Protein AF-A0A497RZS4-F1 (afdb_monomer_lite)

Sequence (248 aa):
MAKVVENKGGGGRKVKKIKKAEESGKERKVESRKVKKDKAKREEGRKERKVEREREESGKERKVESRKVKKDKAKREEGRKERKVEKVEREREEEKEVEKPRDVEKKEKVIEKIKFHAKRILDRKVFSLIYRKKKRKPKFLRQEFGKLKRLKEKWRRPRGIDSKKRVGKRGKGKLPKIGYKKPENLRHLHPSGYRPILIHNVKELENLDPKKEAIVIASAVGRRKRNDIIRIANEKKIAILNPKLSER

Secondary structure (DSSP, 8-state):
----------HHHHHHHHHHHHHHHHHHHHHHHHHHHHHHHHHHHHHHHHHHHHHHHHHHHHHHHHHHHHHHHHHHHHHHHHHHHHHHHHHHHHHHH--S----------PPPP--B----S-HHHHHHHHHHHHHS---PPTTTTT-TTS-S-------TT-HHHHT-TTS-PPP-GGGPPPGGGSS--TTS-EEEEESSSGGGTT--TTTEEEEE-TT--HHHHHHHHHHHHHTTPEES---GGG-

pLDDT: mean 74.57, std 18.46, range [38.72, 96.38]

Structure (mmCIF, N/CA/C/O backbone):
data_AF-A0A497RZS4-F1
#
_entry.id   AF-A0A497RZS4-F1
#
loop_
_atom_site.group_PDB
_atom_site.id
_atom_site.type_symbol
_atom_site.label_atom_id
_atom_site.label_alt_id
_atom_site.label_comp_id
_atom_site.label_asym_id
_atom_site.label_entity_id
_atom_site.label_seq_id
_atom_site.pdbx_PDB_ins_code
_atom_site.Cartn_x
_atom_site.Cartn_y
_atom_site.Cartn_z
_atom_site.occupancy
_atom_site.B_iso_or_equiv
_atom_site.auth_seq_id
_atom_site.auth_comp_id
_atom_site.auth_asym_id
_atom_site.auth_atom_id
_atom_site.pdbx_PDB_model_num
ATOM 1 N N . MET A 1 1 ? -26.830 87.592 -100.305 1.00 41.62 1 MET A N 1
ATOM 2 C CA . MET A 1 1 ? -26.577 89.030 -100.071 1.00 41.62 1 MET A CA 1
ATOM 3 C C . MET A 1 1 ? -27.508 89.516 -98.970 1.00 41.62 1 MET A C 1
ATOM 5 O O . MET A 1 1 ? -28.701 89.520 -99.208 1.00 41.62 1 MET A O 1
ATOM 9 N N . ALA A 1 2 ? -26.982 89.855 -97.791 1.00 39.50 2 ALA A N 1
ATOM 10 C CA . ALA A 1 2 ? -27.482 90.904 -96.889 1.00 39.50 2 ALA A CA 1
ATOM 11 C C . ALA A 1 2 ? -26.614 90.898 -95.619 1.00 39.50 2 ALA A C 1
ATOM 13 O O . ALA A 1 2 ? -26.596 89.934 -94.859 1.00 39.50 2 ALA A O 1
ATOM 14 N N . LYS A 1 3 ? -25.832 91.970 -95.472 1.00 41.78 3 LYS A N 1
ATOM 15 C CA . LYS A 1 3 ? -25.134 92.391 -94.254 1.00 41.78 3 LYS A CA 1
ATOM 16 C C . LYS A 1 3 ? -26.152 92.949 -93.241 1.00 41.78 3 LYS A C 1
ATOM 18 O O . LYS A 1 3 ? -27.328 93.096 -93.552 1.00 41.78 3 LYS A O 1
ATOM 23 N N . VAL A 1 4 ? -25.580 93.445 -92.141 1.00 40.41 4 VAL A N 1
ATOM 24 C CA . VAL A 1 4 ? -26.108 94.440 -91.195 1.00 40.41 4 VAL A CA 1
ATOM 25 C C . VAL A 1 4 ? -27.005 93.774 -90.130 1.00 40.41 4 VAL A C 1
ATOM 27 O O . VAL A 1 4 ? -27.837 92.942 -90.441 1.00 40.41 4 VAL A O 1
ATOM 30 N N . VAL A 1 5 ? -26.868 94.008 -88.826 1.00 42.50 5 VAL A N 1
ATOM 31 C CA . VAL A 1 5 ? -26.497 95.242 -88.133 1.00 42.50 5 VAL A CA 1
ATOM 32 C C . VAL A 1 5 ? -25.935 94.901 -86.747 1.00 42.50 5 VAL A C 1
ATOM 34 O O . VAL A 1 5 ? -26.523 94.117 -86.004 1.00 42.50 5 VAL A O 1
ATOM 37 N N . GLU A 1 6 ? -24.800 95.511 -86.397 1.00 48.56 6 GLU A N 1
ATOM 38 C CA . GLU A 1 6 ? -24.343 95.642 -85.014 1.00 48.56 6 GLU A CA 1
ATOM 39 C C . GLU A 1 6 ? -25.446 96.264 -84.152 1.00 48.56 6 GLU A C 1
ATOM 41 O O . GLU A 1 6 ? -25.950 97.331 -84.489 1.00 48.56 6 GLU A O 1
ATOM 46 N N . ASN A 1 7 ? -25.726 95.708 -82.973 1.00 38.72 7 ASN A N 1
ATOM 47 C CA . ASN A 1 7 ? -26.245 96.548 -81.901 1.00 38.72 7 ASN A CA 1
ATOM 48 C C . ASN A 1 7 ? -25.429 96.361 -80.625 1.00 38.72 7 ASN A C 1
ATOM 50 O O . ASN A 1 7 ? -25.490 95.352 -79.921 1.00 38.72 7 ASN A O 1
ATOM 54 N N . LYS A 1 8 ? -24.605 97.382 -80.391 1.00 50.47 8 LYS A N 1
ATOM 55 C CA . LYS A 1 8 ? -23.867 97.654 -79.168 1.00 50.47 8 LYS A CA 1
ATOM 56 C C . LYS A 1 8 ? -24.848 97.850 -78.014 1.00 50.47 8 LYS A C 1
ATOM 58 O O . LYS A 1 8 ? -25.890 98.474 -78.167 1.00 50.47 8 LYS A O 1
ATOM 63 N N . GLY A 1 9 ? -24.417 97.453 -76.820 1.00 48.34 9 GLY A N 1
ATOM 64 C CA . GLY A 1 9 ? -24.912 98.048 -75.579 1.00 48.34 9 GLY A CA 1
ATOM 65 C C . GLY A 1 9 ? -25.538 97.054 -74.612 1.00 48.34 9 GLY A C 1
ATOM 66 O O . GLY A 1 9 ? -26.692 96.672 -74.737 1.00 48.34 9 GLY A O 1
ATOM 67 N N . GLY A 1 10 ? -24.791 96.700 -73.562 1.00 46.41 10 GLY A N 1
ATOM 68 C CA . GLY A 1 10 ? -25.403 96.071 -72.386 1.00 46.41 10 GLY A CA 1
ATOM 69 C C . GLY A 1 10 ? -24.471 95.321 -71.437 1.00 46.41 10 GLY A C 1
ATOM 70 O O . GLY A 1 10 ? -24.888 94.984 -70.330 1.00 46.41 10 GLY A O 1
ATOM 71 N N . GLY A 1 11 ? -23.214 95.068 -71.815 1.00 47.00 11 GLY A N 1
ATOM 72 C CA . GLY A 1 11 ? -22.312 94.208 -71.031 1.00 47.00 11 GLY A CA 1
ATOM 73 C C . GLY A 1 11 ? -21.784 94.823 -69.727 1.00 47.00 11 GLY A C 1
ATOM 74 O O . GLY A 1 11 ? -21.636 94.126 -68.727 1.00 47.00 11 GLY A O 1
ATOM 75 N N . GLY A 1 12 ? -21.557 96.141 -69.681 1.00 52.97 12 GLY A N 1
ATOM 76 C CA . GLY A 1 12 ? -20.872 96.787 -68.547 1.00 52.97 12 GLY A CA 1
ATOM 77 C C . GLY A 1 12 ? -21.706 96.939 -67.265 1.00 52.97 12 GLY A C 1
ATOM 78 O O . GLY A 1 12 ? -21.163 96.885 -66.160 1.00 52.97 12 GLY A O 1
ATOM 79 N N . ARG A 1 13 ? -23.037 97.089 -67.375 1.00 54.69 13 ARG A N 1
ATOM 80 C CA . ARG A 1 13 ? -23.942 97.219 -66.209 1.00 54.69 13 ARG A CA 1
ATOM 81 C C . ARG A 1 13 ? -24.357 95.865 -65.622 1.00 54.69 13 ARG A C 1
ATOM 83 O O . ARG A 1 13 ? -24.564 95.777 -64.412 1.00 54.69 13 ARG A O 1
ATOM 90 N N . LYS A 1 14 ? -24.426 94.804 -66.439 1.00 55.97 14 LYS A N 1
ATOM 91 C CA . LYS A 1 14 ? -24.749 93.441 -65.978 1.00 55.97 14 LYS A CA 1
ATOM 92 C C . LYS A 1 14 ? -23.610 92.828 -65.155 1.00 55.97 14 LYS A C 1
ATOM 94 O O . LYS A 1 14 ? -23.873 92.299 -64.081 1.00 55.97 14 LYS A O 1
ATOM 99 N N . VAL A 1 15 ? -22.350 93.003 -65.562 1.00 56.53 15 VAL A N 1
ATOM 100 C CA . VAL A 1 15 ? -21.196 92.443 -64.827 1.00 56.53 15 VAL A CA 1
ATOM 101 C C . VAL A 1 15 ? -20.955 93.151 -63.480 1.00 56.53 15 VAL A C 1
ATOM 103 O O . VAL A 1 15 ? -20.642 92.492 -62.490 1.00 56.53 15 VAL A O 1
ATOM 106 N N . LYS A 1 16 ? -21.189 94.472 -63.381 1.00 57.34 16 LYS A N 1
ATOM 107 C CA . LYS A 1 16 ? -21.110 95.207 -62.098 1.00 57.34 16 LYS A CA 1
ATOM 108 C C . LYS A 1 16 ? -22.236 94.850 -61.112 1.00 57.34 16 LYS A C 1
ATOM 110 O O . LYS A 1 16 ? -21.978 94.806 -59.914 1.00 57.34 16 LYS A O 1
ATOM 115 N N . LYS A 1 17 ? -23.461 94.557 -61.576 1.00 59.53 17 LYS A N 1
ATOM 116 C CA . LYS A 1 17 ? -24.564 94.101 -60.698 1.00 59.53 17 LYS A CA 1
ATOM 117 C C . LYS A 1 17 ? -24.332 92.692 -60.140 1.00 59.53 17 LYS A C 1
ATOM 119 O O . LYS A 1 17 ? -24.648 92.457 -58.979 1.00 59.53 17 LYS A O 1
ATOM 124 N N . ILE A 1 18 ? -23.751 91.790 -60.932 1.00 59.66 18 ILE A N 1
ATOM 125 C CA . ILE A 1 18 ? -23.468 90.407 -60.512 1.00 59.66 18 ILE A CA 1
ATOM 126 C C . ILE A 1 18 ? -22.329 90.374 -59.478 1.00 59.66 18 ILE A C 1
ATOM 128 O O . ILE A 1 18 ? -22.501 89.778 -58.419 1.00 59.66 18 ILE A O 1
ATOM 132 N N . LYS A 1 19 ? -21.231 91.117 -59.696 1.00 58.53 19 LYS A N 1
ATOM 133 C CA . LYS A 1 19 ? -20.134 91.224 -58.711 1.00 58.53 19 LYS A CA 1
ATOM 134 C C . LYS A 1 19 ? -20.568 91.869 -57.384 1.00 58.53 19 LYS A C 1
ATOM 136 O O . LYS A 1 19 ? -20.204 91.372 -56.325 1.00 58.53 19 LYS A O 1
ATOM 141 N N . LYS A 1 20 ? -21.422 92.902 -57.422 1.00 59.41 20 LYS A N 1
ATOM 142 C CA . LYS A 1 20 ? -21.970 93.546 -56.209 1.00 59.41 20 LYS A CA 1
ATOM 143 C C . LYS A 1 20 ? -22.935 92.626 -55.437 1.00 59.41 20 LYS A C 1
ATOM 145 O O . LYS A 1 20 ? -22.989 92.677 -54.211 1.00 59.41 20 LYS A O 1
ATOM 150 N N . ALA A 1 21 ? -23.668 91.753 -56.135 1.00 60.34 21 ALA A N 1
ATOM 151 C CA . ALA A 1 21 ? -24.505 90.723 -55.517 1.00 60.34 21 ALA A CA 1
ATOM 152 C C . ALA A 1 21 ? -23.666 89.593 -54.882 1.00 60.34 21 ALA A C 1
ATOM 154 O O . ALA A 1 21 ? -23.977 89.162 -53.773 1.00 60.34 21 ALA A O 1
ATOM 155 N N . GLU A 1 22 ? -22.567 89.167 -55.515 1.00 56.69 22 GLU A N 1
ATOM 156 C CA . GLU A 1 22 ? -21.636 88.173 -54.956 1.00 56.69 22 GLU A CA 1
ATOM 157 C C . GLU A 1 22 ? -20.837 88.689 -53.747 1.00 56.69 22 GLU A C 1
ATOM 159 O O . GLU A 1 22 ? -20.656 87.945 -52.781 1.00 56.69 22 GLU A O 1
ATOM 164 N N . GLU A 1 23 ? -20.400 89.953 -53.751 1.00 59.81 23 GLU A N 1
ATOM 165 C CA . GLU A 1 23 ? -19.757 90.592 -52.589 1.00 59.81 23 GLU A CA 1
ATOM 166 C C . GLU A 1 23 ? -20.735 90.747 -51.419 1.00 59.81 23 GLU A C 1
ATOM 168 O O . GLU A 1 23 ? -20.434 90.291 -50.317 1.00 59.81 23 GLU A O 1
ATOM 173 N N . SER A 1 24 ? -21.959 91.235 -51.666 1.00 57.84 24 SER A N 1
ATOM 174 C CA . SER A 1 24 ? -22.997 91.318 -50.623 1.00 57.84 24 SER A CA 1
ATOM 175 C C . SER A 1 24 ? -23.414 89.940 -50.074 1.00 57.84 24 SER A C 1
ATOM 177 O O . SER A 1 24 ? -23.738 89.795 -48.894 1.00 57.84 24 SER A O 1
ATOM 179 N N . GLY A 1 25 ? -23.363 88.892 -50.907 1.00 56.66 25 GLY A N 1
ATOM 180 C CA . GLY A 1 25 ? -23.593 87.506 -50.501 1.00 56.66 25 GLY A CA 1
ATOM 181 C C . GLY A 1 25 ? -22.458 86.937 -49.645 1.00 56.66 25 GLY A C 1
ATOM 182 O O . GLY A 1 25 ? -22.724 86.197 -48.696 1.00 56.66 25 GLY A O 1
ATOM 183 N N . LYS A 1 26 ? -21.198 87.299 -49.930 1.00 58.19 26 LYS A N 1
ATOM 184 C CA . LYS A 1 26 ? -20.030 86.941 -49.107 1.00 58.19 26 LYS A CA 1
ATOM 185 C C . LYS A 1 26 ? -20.032 87.681 -47.769 1.00 58.19 26 LYS A C 1
ATOM 187 O O . LYS A 1 26 ? -19.825 87.030 -46.747 1.00 58.19 26 LYS A O 1
ATOM 192 N N . GLU A 1 27 ? -20.355 88.971 -47.745 1.00 60.12 27 GLU A N 1
ATOM 193 C CA . GLU A 1 27 ? -20.469 89.767 -46.513 1.00 60.12 27 GLU A CA 1
ATOM 194 C C . GLU A 1 27 ? -21.573 89.234 -45.587 1.00 60.12 27 GLU A C 1
ATOM 196 O O . GLU A 1 27 ? -21.294 88.910 -44.433 1.00 60.12 27 GLU A O 1
ATOM 201 N N . ARG A 1 28 ? -22.781 88.961 -46.106 1.00 57.56 28 ARG A N 1
ATOM 202 C CA . ARG A 1 28 ? -23.873 88.331 -45.328 1.00 57.56 28 ARG A CA 1
ATOM 203 C C . ARG A 1 28 ? -23.501 86.946 -44.779 1.00 57.56 28 ARG A C 1
ATOM 205 O O . ARG A 1 28 ? -23.952 86.542 -43.703 1.00 57.56 28 ARG A O 1
ATOM 212 N N . LYS A 1 29 ? -22.659 86.185 -45.489 1.00 58.53 29 LYS A N 1
ATOM 213 C CA . LYS A 1 29 ? -22.181 84.854 -45.061 1.00 58.53 29 LYS A CA 1
ATOM 214 C C . LYS A 1 29 ? -21.086 84.942 -43.991 1.00 58.53 29 LYS A C 1
ATOM 216 O O . LYS A 1 29 ? -21.009 84.069 -43.128 1.00 58.53 29 LYS A O 1
ATOM 221 N N . VAL A 1 30 ? -20.256 85.985 -44.025 1.00 60.06 30 VAL A N 1
ATOM 222 C CA . VAL A 1 30 ? -19.254 86.286 -42.988 1.00 60.06 30 VAL A CA 1
ATOM 223 C C . VAL A 1 30 ? -19.933 86.822 -41.726 1.00 60.06 30 VAL A C 1
ATOM 225 O O . VAL A 1 30 ? -19.622 86.365 -40.628 1.00 60.06 30 VAL A O 1
ATOM 228 N N . GLU A 1 31 ? -20.926 87.696 -41.871 1.00 62.59 31 GLU A N 1
ATOM 229 C CA . GLU A 1 31 ? -21.682 88.283 -40.762 1.00 62.59 31 GLU A CA 1
ATOM 230 C C . GLU A 1 31 ? -22.557 87.239 -40.046 1.00 62.59 31 GLU A C 1
ATOM 232 O O . GLU A 1 31 ? -22.488 87.097 -38.826 1.00 62.59 31 GLU A O 1
ATOM 237 N N . SER A 1 32 ? -23.264 86.380 -40.789 1.00 56.00 32 SER A N 1
ATOM 238 C CA . SER A 1 32 ? -24.014 85.251 -40.208 1.00 56.00 32 SER A CA 1
ATOM 239 C C . SER A 1 32 ? -23.121 84.203 -39.526 1.00 56.00 32 SER A C 1
ATOM 241 O O . SER A 1 32 ? -23.520 83.612 -38.518 1.00 56.00 32 SER A O 1
ATOM 243 N N . ARG A 1 33 ? -21.892 83.981 -40.019 1.00 58.09 33 ARG A N 1
ATOM 244 C CA . ARG A 1 33 ? -20.883 83.144 -39.342 1.00 58.09 33 ARG A CA 1
ATOM 245 C C . ARG A 1 33 ? -20.359 83.796 -38.063 1.00 58.09 33 ARG A C 1
ATOM 247 O O . ARG A 1 33 ? -20.170 83.084 -37.079 1.00 58.09 33 ARG A O 1
ATOM 254 N N . LYS A 1 34 ? -20.164 85.118 -38.051 1.00 60.28 34 LYS A N 1
ATOM 255 C CA . LYS A 1 34 ? -19.731 85.882 -36.870 1.00 60.28 34 LYS A CA 1
ATOM 256 C C . LYS A 1 34 ? -20.802 85.847 -35.774 1.00 60.28 34 LYS A C 1
ATOM 258 O O . LYS A 1 34 ? -20.510 85.414 -34.666 1.00 60.28 34 LYS A O 1
ATOM 263 N N . VAL A 1 35 ? -22.066 86.093 -36.129 1.00 61.25 35 VAL A N 1
ATOM 264 C CA . VAL A 1 35 ? -23.215 85.989 -35.209 1.00 61.25 35 VAL A CA 1
ATOM 265 C C . VAL A 1 35 ? -23.391 84.565 -34.658 1.00 61.25 35 VAL A C 1
ATOM 267 O O . VAL A 1 35 ? -23.632 84.395 -33.463 1.00 61.25 35 VAL A O 1
ATOM 270 N N . LYS A 1 36 ? -23.219 83.518 -35.482 1.00 57.53 36 LYS A N 1
ATOM 271 C CA . LYS A 1 36 ? -23.248 82.120 -35.003 1.00 57.53 36 LYS A CA 1
ATOM 272 C C . LYS A 1 36 ? -22.084 81.794 -34.060 1.00 57.53 36 LYS A C 1
ATOM 274 O O . LYS A 1 36 ? -22.299 81.101 -33.070 1.00 57.53 36 LYS A O 1
ATOM 279 N N . LYS A 1 37 ? -20.879 82.304 -34.334 1.00 55.88 37 LYS A N 1
ATOM 280 C CA . LYS A 1 37 ? -19.688 82.106 -33.490 1.00 55.88 37 LYS A CA 1
ATOM 281 C C . LYS A 1 37 ? -19.810 82.833 -32.147 1.00 55.88 37 LYS A C 1
ATOM 283 O O . LYS A 1 37 ? -19.458 82.261 -31.120 1.00 55.88 37 LYS A O 1
ATOM 288 N N . ASP A 1 38 ? -20.370 84.040 -32.139 1.00 63.31 38 ASP A N 1
ATOM 289 C CA . ASP A 1 38 ? -20.601 84.813 -30.914 1.00 63.31 38 ASP A CA 1
ATOM 290 C C . ASP A 1 38 ? -21.739 84.219 -30.066 1.00 63.31 38 ASP A C 1
ATOM 292 O O . ASP A 1 38 ? -21.647 84.186 -28.837 1.00 63.31 38 ASP A O 1
ATOM 296 N N . LYS A 1 39 ? -22.781 83.664 -30.705 1.00 60.28 39 LYS A N 1
ATOM 297 C CA . LYS A 1 39 ? -23.843 82.910 -30.018 1.00 60.28 39 LYS A CA 1
ATOM 298 C C . LYS A 1 39 ? -23.315 81.603 -29.409 1.00 60.28 39 LYS A C 1
ATOM 300 O O . LYS A 1 39 ? -23.645 81.312 -28.264 1.00 60.28 39 LYS A O 1
ATOM 305 N N . ALA A 1 40 ? -22.445 80.882 -30.121 1.00 63.88 40 ALA A N 1
ATOM 306 C CA . ALA A 1 40 ? -21.780 79.680 -29.612 1.00 63.88 40 ALA A CA 1
ATOM 307 C C . ALA A 1 40 ? -20.845 79.987 -28.427 1.00 63.88 40 ALA A C 1
ATOM 309 O O . ALA A 1 40 ? -20.949 79.335 -27.394 1.00 63.88 40 ALA A O 1
ATOM 310 N N . LYS A 1 41 ? -20.023 81.046 -28.511 1.00 57.22 41 LYS A N 1
ATOM 311 C CA . LYS A 1 41 ? -19.177 81.501 -27.389 1.00 57.22 41 LYS A CA 1
ATOM 312 C C . LYS A 1 41 ? -19.989 81.935 -26.167 1.00 57.22 41 LYS A C 1
ATOM 314 O O . LYS A 1 41 ? -19.590 81.671 -25.036 1.00 57.22 41 LYS A O 1
ATOM 319 N N . ARG A 1 42 ? -21.134 82.602 -26.370 1.00 57.34 42 ARG A N 1
ATOM 320 C CA . ARG A 1 42 ? -22.050 82.959 -25.272 1.00 57.34 42 ARG A CA 1
ATOM 321 C C . ARG A 1 42 ? -22.686 81.728 -24.632 1.00 57.34 42 ARG A C 1
ATOM 323 O O . ARG A 1 42 ? -22.846 81.721 -23.416 1.00 57.34 42 ARG A O 1
ATOM 330 N N . GLU A 1 43 ? -23.039 80.704 -25.408 1.00 60.66 43 GLU A N 1
ATOM 331 C CA . GLU A 1 43 ? -23.548 79.434 -24.874 1.00 60.66 43 GLU A CA 1
ATOM 332 C C . GLU A 1 43 ? -22.475 78.626 -24.138 1.00 60.66 43 GLU A C 1
ATOM 334 O O . GLU A 1 43 ? -22.772 78.096 -23.068 1.00 60.66 43 GLU A O 1
ATOM 339 N N . GLU A 1 44 ? -21.241 78.571 -24.645 1.00 56.91 44 GLU A N 1
ATOM 340 C CA . GLU A 1 44 ? -20.102 77.958 -23.946 1.00 56.91 44 GLU A CA 1
ATOM 341 C C . GLU A 1 44 ? -19.821 78.668 -22.622 1.00 56.91 44 GLU A C 1
ATOM 343 O O . GLU A 1 44 ? -19.838 78.018 -21.582 1.00 56.91 44 GLU A O 1
ATOM 348 N N . GLY A 1 45 ? -19.727 80.002 -22.612 1.00 61.31 45 GLY A N 1
ATOM 349 C CA . GLY A 1 45 ? -19.534 80.760 -21.372 1.00 61.31 45 GLY A CA 1
ATOM 350 C C . GLY A 1 45 ? -20.692 80.607 -20.372 1.00 61.31 45 GLY A C 1
ATOM 351 O O . GLY A 1 45 ? -20.483 80.646 -19.159 1.00 61.31 45 GLY A O 1
ATOM 352 N N . ARG A 1 46 ? -21.929 80.387 -20.847 1.00 57.94 46 ARG A N 1
ATOM 353 C CA . ARG A 1 46 ? -23.083 80.085 -19.977 1.00 57.94 46 ARG A CA 1
ATOM 354 C C . ARG A 1 46 ? -23.008 78.672 -19.398 1.00 57.94 46 ARG A C 1
ATOM 356 O O . ARG A 1 46 ? -23.375 78.487 -18.240 1.00 57.94 46 ARG A O 1
ATOM 363 N N . LYS A 1 47 ? -22.543 77.694 -20.182 1.00 56.50 47 LYS A N 1
ATOM 364 C CA . LYS A 1 47 ? -22.317 76.311 -19.735 1.00 56.50 47 LYS A CA 1
ATOM 365 C C . LYS A 1 47 ? -21.163 76.237 -18.739 1.00 56.50 47 LYS A C 1
ATOM 367 O O . LYS A 1 47 ? -21.331 75.620 -17.697 1.00 56.50 47 LYS A O 1
ATOM 372 N N . GLU A 1 48 ? -20.056 76.927 -18.995 1.00 59.75 48 GLU A N 1
ATOM 373 C CA . GLU A 1 48 ? -18.907 76.996 -18.086 1.00 59.75 48 GLU A CA 1
ATOM 374 C C . GLU A 1 48 ? -19.291 77.609 -16.737 1.00 59.75 48 GLU A C 1
ATOM 376 O O . GLU A 1 48 ? -19.061 76.985 -15.707 1.00 59.75 48 GLU A O 1
ATOM 381 N N . ARG A 1 49 ? -19.999 78.749 -16.726 1.00 60.69 49 ARG A N 1
ATOM 382 C CA . ARG A 1 49 ? -20.495 79.360 -15.477 1.00 60.69 49 ARG A CA 1
ATOM 383 C C . ARG A 1 49 ? -21.498 78.482 -14.729 1.00 60.69 49 ARG A C 1
ATOM 385 O O . ARG A 1 49 ? -21.570 78.547 -13.505 1.00 60.69 49 ARG A O 1
ATOM 392 N N . LYS A 1 50 ? -22.296 77.681 -15.445 1.00 59.84 50 LYS A N 1
ATOM 393 C CA . LYS A 1 50 ? -23.225 76.725 -14.828 1.00 59.84 50 LYS A CA 1
ATOM 394 C C . LYS A 1 50 ? -22.464 75.565 -14.180 1.00 59.84 50 LYS A C 1
ATOM 396 O O . LYS A 1 50 ? -22.737 75.249 -13.032 1.00 59.84 50 LYS A O 1
ATOM 401 N N . VAL A 1 51 ? -21.461 75.017 -14.867 1.00 59.56 51 VAL A N 1
ATOM 402 C CA . VAL A 1 51 ? -20.573 73.971 -14.332 1.00 59.56 51 VAL A CA 1
ATOM 403 C C . VAL A 1 51 ? -19.757 74.488 -13.146 1.00 59.56 51 VAL A C 1
ATOM 405 O O . VAL A 1 51 ? -19.536 73.756 -12.188 1.00 59.56 51 VAL A O 1
ATOM 408 N N . GLU A 1 52 ? -19.320 75.746 -13.175 1.00 60.47 52 GLU A N 1
ATOM 409 C CA . GLU A 1 52 ? -18.580 76.368 -12.076 1.00 60.47 52 GLU A CA 1
ATOM 410 C C . GLU A 1 52 ? -19.472 76.590 -10.846 1.00 60.47 52 GLU A C 1
ATOM 412 O O . GLU A 1 52 ? -19.084 76.207 -9.745 1.00 60.47 52 GLU A O 1
ATOM 417 N N . ARG A 1 53 ? -20.715 77.063 -11.031 1.00 59.31 53 ARG A N 1
ATOM 418 C CA . ARG A 1 53 ? -21.717 77.135 -9.949 1.00 59.31 53 ARG A CA 1
ATOM 419 C C . ARG A 1 53 ? -22.069 75.761 -9.376 1.00 59.31 53 ARG A C 1
ATOM 421 O O . ARG A 1 53 ? -22.077 75.610 -8.162 1.00 59.31 53 ARG A O 1
ATOM 428 N N . GLU A 1 54 ? -22.276 74.751 -10.220 1.00 63.00 54 GLU A N 1
ATOM 429 C CA . GLU A 1 54 ? -22.529 73.367 -9.783 1.00 63.00 54 GLU A CA 1
ATOM 430 C C . GLU A 1 54 ? -21.311 72.771 -9.040 1.00 63.00 54 GLU A C 1
ATOM 432 O O . GLU A 1 54 ? -21.458 72.016 -8.074 1.00 63.00 54 GLU A O 1
ATOM 437 N N . ARG A 1 55 ? -20.080 73.137 -9.428 1.00 56.09 55 ARG A N 1
ATOM 438 C CA . ARG A 1 55 ? -18.842 72.764 -8.714 1.00 56.09 55 ARG A CA 1
ATOM 439 C C . ARG A 1 55 ? -18.704 73.474 -7.367 1.00 56.09 55 ARG A C 1
ATOM 441 O O . ARG A 1 55 ? -18.248 72.851 -6.410 1.00 56.09 55 ARG A O 1
ATOM 448 N N . GLU A 1 56 ? -19.095 74.740 -7.265 1.00 61.31 56 GLU A N 1
ATOM 449 C CA . GLU A 1 56 ? -19.100 75.475 -5.996 1.00 61.31 56 GLU A CA 1
ATOM 450 C C . GLU A 1 56 ? -20.193 74.984 -5.039 1.00 61.31 56 GLU A C 1
ATOM 452 O O . GLU A 1 56 ? -19.930 74.830 -3.844 1.00 61.31 56 GLU A O 1
ATOM 457 N N . GLU A 1 57 ? -21.395 74.696 -5.544 1.00 64.69 57 GLU A N 1
ATOM 458 C CA . GLU A 1 57 ? -22.501 74.124 -4.766 1.00 64.69 57 GLU A CA 1
ATOM 459 C C . GLU A 1 57 ? -22.153 72.715 -4.276 1.00 64.69 57 GLU A C 1
ATOM 461 O O . GLU A 1 57 ? -22.172 72.475 -3.068 1.00 64.69 57 GLU A O 1
ATOM 466 N N . SER A 1 58 ? -21.675 71.830 -5.158 1.00 51.88 58 SER A N 1
ATOM 467 C CA . SER A 1 58 ? -21.187 70.503 -4.749 1.00 51.88 58 SER A CA 1
ATOM 468 C C . SER A 1 58 ? -19.956 70.576 -3.838 1.00 51.88 58 SER A C 1
ATOM 470 O O . SER A 1 58 ? -19.774 69.734 -2.960 1.00 51.88 58 SER A O 1
ATOM 472 N N . GLY A 1 59 ? -19.109 71.597 -3.986 1.00 62.47 59 GLY A N 1
ATOM 473 C CA . GLY A 1 59 ? -17.989 71.872 -3.089 1.00 62.47 59 GLY A CA 1
ATOM 474 C C . GLY A 1 59 ? -18.445 72.261 -1.681 1.00 62.47 59 GLY A C 1
ATOM 475 O O . GLY A 1 59 ? -17.875 71.781 -0.696 1.00 62.47 59 GLY A O 1
ATOM 476 N N . LYS A 1 60 ? -19.494 73.086 -1.567 1.00 57.41 60 LYS A N 1
ATOM 477 C CA . LYS A 1 60 ? -20.125 73.457 -0.290 1.00 57.41 60 LYS A CA 1
ATOM 478 C C . LYS A 1 60 ? -20.843 72.266 0.341 1.00 57.41 60 LYS A C 1
ATOM 480 O O . LYS A 1 60 ? -20.615 72.007 1.522 1.00 57.41 60 LYS A O 1
ATOM 485 N N . GLU A 1 61 ? -21.603 71.495 -0.434 1.00 58.59 61 GLU A N 1
ATOM 486 C CA . GLU A 1 61 ? -22.253 70.260 0.025 1.00 58.59 61 GLU A CA 1
ATOM 487 C C . GLU A 1 61 ? -21.229 69.242 0.532 1.00 58.59 61 GLU A C 1
ATOM 489 O O . GLU A 1 61 ? -21.344 68.785 1.666 1.00 58.59 61 GLU A O 1
ATOM 494 N N . ARG A 1 62 ? -20.139 68.993 -0.206 1.00 56.38 62 ARG A N 1
ATOM 495 C CA . ARG A 1 62 ? -19.030 68.125 0.239 1.00 56.38 62 ARG A CA 1
ATOM 496 C C . ARG A 1 62 ? -18.351 68.637 1.511 1.00 56.38 62 ARG A C 1
ATOM 498 O O . ARG A 1 62 ? -17.882 67.843 2.329 1.00 56.38 62 ARG A O 1
ATOM 505 N N . LYS A 1 63 ? -18.270 69.955 1.723 1.00 58.12 63 LYS A N 1
ATOM 506 C CA . LYS A 1 63 ? -17.702 70.549 2.952 1.00 58.12 63 LYS A CA 1
ATOM 507 C C . LYS A 1 63 ? -18.633 70.375 4.155 1.00 58.12 63 LYS A C 1
ATOM 509 O O . LYS A 1 63 ? -18.160 70.109 5.260 1.00 58.12 63 LYS A O 1
ATOM 514 N N . VAL A 1 64 ? -19.941 70.504 3.947 1.00 62.03 64 VAL A N 1
ATOM 515 C CA . VAL A 1 64 ? -20.966 70.239 4.967 1.00 62.03 64 VAL A CA 1
ATOM 516 C C . VAL A 1 64 ? -21.031 68.744 5.280 1.00 62.03 64 VAL A C 1
ATOM 518 O O . VAL A 1 64 ? -21.005 68.369 6.450 1.00 62.03 64 VAL A O 1
ATOM 521 N N . GLU A 1 65 ? -21.000 67.889 4.263 1.00 58.56 65 GLU A N 1
ATOM 522 C CA . GLU A 1 65 ? -21.008 66.434 4.396 1.00 58.56 65 GLU A CA 1
ATOM 523 C C . GLU A 1 65 ? -19.730 65.928 5.069 1.00 58.56 65 GLU A C 1
ATOM 525 O O . GLU A 1 65 ? -19.805 65.161 6.018 1.00 58.56 65 GLU A O 1
ATOM 530 N N . SER A 1 66 ? -18.551 66.440 4.708 1.00 54.06 66 SER A N 1
ATOM 531 C CA . SER A 1 66 ? -17.296 66.086 5.391 1.00 54.06 66 SER A CA 1
ATOM 532 C C . SER A 1 66 ? -17.233 66.573 6.843 1.00 54.06 66 SER A C 1
ATOM 534 O O . SER A 1 66 ? -16.670 65.877 7.691 1.00 54.06 66 SER A O 1
ATOM 536 N N . ARG A 1 67 ? -17.833 67.726 7.178 1.00 63.34 67 ARG A N 1
ATOM 537 C CA . ARG A 1 67 ? -17.998 68.175 8.574 1.00 63.34 67 ARG A CA 1
ATOM 538 C C . ARG A 1 67 ? -18.986 67.293 9.339 1.00 63.34 67 ARG A C 1
ATOM 540 O O . ARG A 1 67 ? -18.706 66.952 10.486 1.00 63.34 67 ARG A O 1
ATOM 547 N N . LYS A 1 68 ? -20.089 66.882 8.706 1.00 60.38 68 LYS A N 1
ATOM 548 C CA . LYS A 1 68 ? -21.083 65.961 9.274 1.00 60.38 68 LYS A CA 1
ATOM 549 C C . LYS A 1 68 ? -20.473 64.577 9.509 1.00 60.38 68 LYS A C 1
ATOM 551 O O . LYS A 1 68 ? -20.497 64.101 10.632 1.00 60.38 68 LYS A O 1
ATOM 556 N N . VAL A 1 69 ? -19.751 64.032 8.530 1.00 61.53 69 VAL A N 1
ATOM 557 C CA . VAL A 1 69 ? -18.989 62.777 8.634 1.00 61.53 69 VAL A CA 1
ATOM 558 C C . VAL A 1 69 ? -17.898 62.861 9.705 1.00 61.53 69 VAL A C 1
ATOM 560 O O . VAL A 1 69 ? -17.722 61.903 10.449 1.00 61.53 69 VAL A O 1
ATOM 563 N N . LYS A 1 70 ? -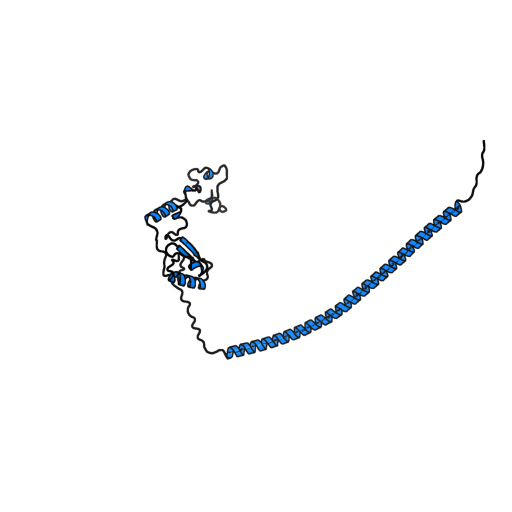17.179 63.985 9.850 1.00 59.44 70 LYS A N 1
ATOM 564 C CA . LYS A 1 70 ? -16.206 64.162 10.947 1.00 59.44 70 LYS A CA 1
ATOM 565 C C . LYS A 1 70 ? -16.880 64.207 12.320 1.00 59.44 70 LYS A C 1
ATOM 567 O O . LYS A 1 70 ? -16.374 63.579 13.245 1.00 59.44 70 LYS A O 1
ATOM 572 N N . LYS A 1 71 ? -18.021 64.892 12.450 1.00 56.84 71 LYS A N 1
ATOM 573 C CA . LYS A 1 71 ? -18.797 64.960 13.699 1.00 56.84 71 LYS A CA 1
ATOM 574 C C . LYS A 1 71 ? -19.427 63.608 14.054 1.00 56.84 71 LYS A C 1
ATOM 576 O O . LYS A 1 71 ? -19.360 63.196 15.205 1.00 56.84 71 LYS A O 1
ATOM 581 N N . ASP A 1 72 ? -19.950 62.886 13.066 1.00 59.88 72 ASP A N 1
ATOM 582 C CA . ASP A 1 72 ? -20.504 61.539 13.223 1.00 59.88 72 ASP A CA 1
ATOM 583 C C . ASP A 1 72 ? -19.408 60.503 13.500 1.00 59.88 72 ASP A C 1
ATOM 585 O O . ASP A 1 72 ? -19.634 59.558 14.250 1.00 59.88 72 ASP A O 1
ATOM 589 N N . LYS A 1 73 ? -18.198 60.686 12.951 1.00 56.03 73 LYS A N 1
ATOM 590 C CA . LYS A 1 73 ? -17.025 59.855 13.254 1.00 56.03 73 LYS A CA 1
ATOM 591 C C . LYS A 1 73 ? -16.501 60.107 14.670 1.00 56.03 73 LYS A C 1
ATOM 593 O O . LYS A 1 73 ? -16.195 59.135 15.346 1.00 56.03 73 LYS A O 1
ATOM 598 N N . ALA A 1 74 ? -16.476 61.359 15.133 1.00 63.62 74 ALA A N 1
ATOM 599 C CA . ALA A 1 74 ? -16.129 61.702 16.515 1.00 63.62 74 ALA A CA 1
ATOM 600 C C . ALA A 1 74 ? -17.167 61.155 17.511 1.00 63.62 74 ALA A C 1
ATOM 602 O O . ALA A 1 74 ? -16.793 60.433 18.428 1.00 63.62 74 ALA A O 1
ATOM 603 N N . LYS A 1 75 ? -18.471 61.351 17.255 1.00 52.28 75 LYS A N 1
ATOM 604 C CA . LYS A 1 75 ? -19.553 60.745 18.058 1.00 52.28 75 LYS A CA 1
ATOM 605 C C . LYS A 1 75 ? -19.539 59.214 18.029 1.00 52.28 75 LYS A C 1
ATOM 607 O O . LYS A 1 75 ? -19.833 58.581 19.036 1.00 52.28 75 LYS A O 1
ATOM 612 N N . ARG A 1 76 ? -19.197 58.592 16.892 1.00 53.75 76 ARG A N 1
ATOM 613 C CA . ARG A 1 76 ? -19.002 57.134 16.803 1.00 53.75 76 ARG A CA 1
ATOM 614 C C . ARG A 1 76 ? -17.751 56.670 17.537 1.00 53.75 76 ARG A C 1
ATOM 616 O O . ARG A 1 76 ? -17.766 55.551 18.028 1.00 53.75 76 ARG A O 1
ATOM 623 N N . GLU A 1 77 ? -16.681 57.458 17.595 1.00 56.16 77 GLU A N 1
ATOM 624 C CA . GLU A 1 77 ? -15.477 57.121 18.362 1.00 56.16 77 GLU A CA 1
ATOM 625 C C . GLU A 1 77 ? -15.683 57.291 19.865 1.00 56.16 77 GLU A C 1
ATOM 627 O O . GLU A 1 77 ? -15.260 56.410 20.606 1.00 56.16 77 GLU A O 1
ATOM 632 N N . GLU A 1 78 ? -16.377 58.338 20.310 1.00 55.12 78 GLU A N 1
ATOM 633 C CA . GLU A 1 78 ? -16.795 58.509 21.708 1.00 55.12 78 GLU A CA 1
ATOM 634 C C . GLU A 1 78 ? -17.767 57.404 22.116 1.00 55.12 78 GLU A C 1
ATOM 636 O O . GLU A 1 78 ? -17.452 56.634 23.014 1.00 55.12 78 GLU A O 1
ATOM 641 N N . GLY A 1 79 ? -18.842 57.177 21.353 1.00 55.22 79 GLY A N 1
ATOM 642 C CA . GLY A 1 79 ? -19.778 56.082 21.622 1.00 55.22 79 GLY A CA 1
ATOM 643 C C . GLY A 1 79 ? -19.157 54.683 21.494 1.00 55.22 79 GLY A C 1
ATOM 644 O O . GLY A 1 79 ? -19.624 53.739 22.124 1.00 55.22 79 GLY A O 1
ATOM 645 N N . ARG A 1 80 ? -18.085 54.507 20.706 1.00 53.88 80 ARG A N 1
ATOM 646 C CA . ARG A 1 80 ? -17.316 53.250 20.649 1.00 53.88 80 ARG A CA 1
ATOM 647 C C . ARG A 1 80 ? -16.343 53.129 21.814 1.00 53.88 80 ARG A C 1
ATOM 649 O O . ARG A 1 80 ? -16.080 52.002 22.209 1.00 53.88 80 ARG A O 1
ATOM 656 N N . LYS A 1 81 ? -15.803 54.227 22.347 1.00 51.34 81 LYS A N 1
ATOM 657 C CA . LYS A 1 81 ? -14.997 54.225 23.574 1.00 51.34 81 LYS A CA 1
ATOM 658 C C . LYS A 1 81 ? -15.887 53.948 24.780 1.00 51.34 81 LYS A C 1
ATOM 660 O O . LYS A 1 81 ? -15.587 53.007 25.495 1.00 51.34 81 LYS A O 1
ATOM 665 N N . GLU A 1 82 ? -17.017 54.634 24.916 1.00 54.50 82 GLU A N 1
ATOM 666 C CA . GLU A 1 82 ? -18.011 54.406 25.972 1.00 54.50 82 GLU A CA 1
ATOM 667 C C . GLU A 1 82 ? -18.555 52.978 25.929 1.00 54.50 82 GLU A C 1
ATOM 669 O O . GLU A 1 82 ? -18.428 52.265 26.911 1.00 54.50 82 GLU A O 1
ATOM 674 N N . ARG A 1 83 ? -19.008 52.473 24.770 1.00 52.31 83 ARG A N 1
ATOM 675 C CA . ARG A 1 83 ? -19.442 51.064 24.646 1.00 52.31 83 ARG A CA 1
ATOM 676 C C . ARG A 1 83 ? -18.328 50.053 24.882 1.00 52.31 83 ARG A C 1
ATOM 678 O O . ARG A 1 83 ? -18.618 48.906 25.191 1.00 52.31 83 ARG A O 1
ATOM 685 N N . LYS A 1 84 ? -17.063 50.420 24.659 1.00 54.31 84 LYS A N 1
ATOM 686 C CA . LYS A 1 84 ? -15.922 49.531 24.914 1.00 54.31 84 LYS A CA 1
ATOM 687 C C . LYS A 1 84 ? -15.537 49.555 26.389 1.00 54.31 84 LYS A C 1
ATOM 689 O O . LYS A 1 84 ? -15.146 48.514 26.884 1.00 54.31 84 LYS A O 1
ATOM 694 N N . VAL A 1 85 ? -15.692 50.685 27.078 1.00 57.62 85 VAL A N 1
ATOM 695 C CA . VAL A 1 85 ? -15.547 50.786 28.536 1.00 57.62 85 VAL A CA 1
ATOM 696 C C . VAL A 1 85 ? -16.705 50.063 29.221 1.00 57.62 85 VAL A C 1
ATOM 698 O O . VAL A 1 85 ? -16.445 49.163 29.997 1.00 57.62 85 VAL A O 1
ATOM 701 N N . GLU A 1 86 ? -17.952 50.315 28.823 1.00 53.38 86 GLU A N 1
ATOM 702 C CA . GLU A 1 86 ? -19.148 49.655 29.368 1.00 53.38 86 GLU A CA 1
ATOM 703 C C . GLU A 1 86 ? -19.151 48.141 29.092 1.00 53.38 86 GLU A C 1
ATOM 705 O O . GLU A 1 86 ? -19.556 47.344 29.932 1.00 53.38 86 GLU A O 1
ATOM 710 N N . LYS A 1 87 ? -18.645 47.711 27.926 1.00 56.47 87 LYS A N 1
ATOM 711 C CA . LYS A 1 87 ? -18.445 46.288 27.628 1.00 56.47 87 LYS A CA 1
ATOM 712 C C . LYS A 1 87 ? -17.324 45.675 28.467 1.00 56.47 87 LYS A C 1
ATOM 714 O O . LYS A 1 87 ? -17.486 44.551 28.908 1.00 56.47 87 LYS A O 1
ATOM 719 N N . VAL A 1 88 ? -16.223 46.391 28.700 1.00 58.75 88 VAL A N 1
ATOM 720 C CA . VAL A 1 88 ? -15.129 45.917 29.565 1.00 58.75 88 VAL A CA 1
ATOM 721 C C . VAL A 1 88 ? -15.563 45.889 31.032 1.00 58.75 88 VAL A C 1
ATOM 723 O O . VAL A 1 88 ? -15.170 44.983 31.751 1.00 58.75 88 VAL A O 1
ATOM 726 N N . GLU A 1 89 ? -16.393 46.830 31.478 1.00 56.81 89 GLU A N 1
ATOM 727 C CA . GLU A 1 89 ? -16.958 46.851 32.829 1.00 56.81 89 GLU A CA 1
ATOM 728 C C . GLU A 1 89 ? -17.977 45.725 33.025 1.00 56.81 89 GLU A C 1
ATOM 730 O O . GLU A 1 89 ? -17.850 44.988 33.996 1.00 56.81 89 GLU A O 1
ATOM 735 N N . ARG A 1 90 ? -18.879 45.482 32.060 1.00 49.88 90 ARG A N 1
ATOM 736 C CA . ARG A 1 90 ? -19.781 44.315 32.087 1.00 49.88 90 ARG A CA 1
ATOM 737 C C . ARG A 1 90 ? -19.047 42.983 31.981 1.00 49.88 90 ARG A C 1
ATOM 739 O O . ARG A 1 90 ? -19.406 42.059 32.692 1.00 49.88 90 ARG A O 1
ATOM 746 N N . GLU A 1 91 ? -18.011 42.879 31.147 1.00 53.28 91 GLU A N 1
ATOM 747 C CA . GLU A 1 91 ? -17.173 41.671 31.074 1.00 53.28 91 GLU A CA 1
ATOM 748 C C . GLU A 1 91 ? -16.420 41.448 32.399 1.00 53.28 91 GLU A C 1
ATOM 750 O O . GLU A 1 91 ? -16.289 40.314 32.839 1.00 53.28 91 GLU A O 1
ATOM 755 N N . ARG A 1 92 ? -15.995 42.516 33.088 1.00 47.94 92 ARG A N 1
ATOM 756 C CA . ARG A 1 92 ? -15.306 42.443 34.387 1.00 47.94 92 ARG A CA 1
ATOM 757 C C . ARG A 1 92 ? -16.250 42.155 35.560 1.00 47.94 92 ARG A C 1
ATOM 759 O O . ARG A 1 92 ? -15.809 41.588 36.557 1.00 47.94 92 ARG A O 1
ATOM 766 N N . GLU A 1 93 ? -17.516 42.554 35.468 1.00 50.66 93 GLU A N 1
ATOM 767 C CA . GLU A 1 93 ? -18.568 42.192 36.427 1.00 50.66 93 GLU A CA 1
ATOM 768 C C . GLU A 1 93 ? -19.064 40.755 36.197 1.00 50.66 93 GLU A C 1
ATOM 770 O O . GLU A 1 93 ? -19.145 39.990 37.157 1.00 50.66 93 GLU A O 1
ATOM 775 N N . GLU A 1 94 ? -19.256 40.328 34.941 1.00 48.44 94 GLU A N 1
ATOM 776 C CA . GLU A 1 94 ? -19.556 38.929 34.590 1.00 48.44 94 GLU A CA 1
ATOM 777 C C . GLU A 1 94 ? -18.400 37.979 34.959 1.00 48.44 94 GLU A C 1
ATOM 779 O O . GLU A 1 94 ? -18.644 36.869 35.432 1.00 48.44 94 GLU A O 1
ATOM 784 N N . GLU A 1 95 ? -17.137 38.403 34.818 1.00 50.16 95 GLU A N 1
ATOM 785 C CA . GLU A 1 95 ? -15.977 37.629 35.286 1.00 50.16 95 GLU A CA 1
ATOM 786 C C . GLU A 1 95 ? -15.930 37.509 36.818 1.00 50.16 95 GLU A C 1
ATOM 788 O O . GLU A 1 95 ? -15.504 36.474 37.330 1.00 50.16 95 GLU A O 1
ATOM 793 N N . LYS A 1 96 ? -16.404 38.518 37.564 1.00 45.53 96 LYS A N 1
ATOM 794 C CA . LYS A 1 96 ? -16.441 38.485 39.037 1.00 45.53 96 LYS A CA 1
ATOM 795 C C . LYS A 1 96 ? -17.598 37.658 39.603 1.00 45.53 96 LYS A C 1
ATOM 797 O O . LYS A 1 96 ? -17.438 37.081 40.675 1.00 45.53 96 LYS A O 1
ATOM 802 N N . GLU A 1 97 ? -18.734 37.560 38.911 1.00 46.12 97 GLU A N 1
ATOM 803 C CA . GLU A 1 97 ? -19.876 36.747 39.369 1.00 46.12 97 GLU A CA 1
ATOM 804 C C . GLU A 1 97 ? -19.792 35.259 38.965 1.00 46.12 97 GLU A C 1
ATOM 806 O O . GLU A 1 97 ? -20.519 34.426 39.514 1.00 46.12 97 GLU A O 1
ATOM 811 N N . VAL A 1 98 ? -18.880 34.875 38.059 1.00 48.12 98 VAL A N 1
ATOM 812 C CA . VAL A 1 98 ? -18.742 33.485 37.564 1.00 48.12 98 VAL A CA 1
ATOM 813 C C . VAL A 1 98 ? -17.588 32.701 38.213 1.00 48.12 98 VAL A C 1
ATOM 815 O O . VAL A 1 98 ? -17.377 31.533 37.885 1.00 48.12 98 VAL A O 1
ATOM 818 N N . GLU A 1 99 ? -16.905 33.226 39.230 1.00 49.97 99 GLU A N 1
ATOM 819 C CA . GLU A 1 99 ? -15.991 32.407 40.044 1.00 49.97 99 GLU A CA 1
ATOM 820 C C . GLU A 1 99 ? -16.733 31.621 41.139 1.00 49.97 99 GLU A C 1
ATOM 822 O O . GLU A 1 99 ? -16.520 31.768 42.339 1.00 49.97 99 GLU A O 1
ATOM 827 N N . LYS A 1 100 ? -17.575 30.677 40.707 1.00 44.00 100 LYS A N 1
ATOM 828 C CA . LYS A 1 100 ? -17.641 29.389 41.411 1.00 44.00 100 LYS A CA 1
ATOM 829 C C . LYS A 1 100 ? -16.487 28.547 40.871 1.00 44.00 100 LYS A C 1
ATOM 831 O O . LYS A 1 100 ? -16.447 28.363 39.652 1.00 44.00 100 LYS A O 1
ATOM 836 N N . PRO A 1 101 ? -15.583 28.000 41.706 1.00 45.66 101 PRO A N 1
ATOM 837 C CA . PRO A 1 101 ? -14.525 27.128 41.218 1.00 45.66 101 PRO A CA 1
ATOM 838 C C . PRO A 1 101 ? -15.171 25.874 40.624 1.00 45.66 101 PRO A C 1
ATOM 840 O O . PRO A 1 101 ? -15.576 24.949 41.321 1.00 45.66 101 PRO A O 1
ATOM 843 N N . ARG A 1 102 ? -15.336 25.863 39.301 1.00 44.78 102 ARG A N 1
ATOM 844 C CA . ARG A 1 102 ? -15.497 24.628 38.551 1.00 44.78 102 ARG A CA 1
ATOM 845 C C . ARG A 1 102 ? -14.091 24.189 38.234 1.00 44.78 102 ARG A C 1
ATOM 847 O O . ARG A 1 102 ? -13.521 24.614 37.230 1.00 44.78 102 ARG A O 1
ATOM 854 N N . ASP A 1 103 ? -13.563 23.326 39.087 1.00 45.06 103 ASP A N 1
ATOM 855 C CA . ASP A 1 103 ? -12.556 22.362 38.688 1.00 45.06 103 ASP A CA 1
ATOM 856 C C . ASP A 1 103 ? -13.093 21.630 37.453 1.00 45.06 103 ASP A C 1
ATOM 858 O O . ASP A 1 103 ? -13.775 20.608 37.526 1.00 45.06 103 ASP A O 1
ATOM 862 N N . VAL A 1 104 ? -12.844 22.187 36.266 1.00 49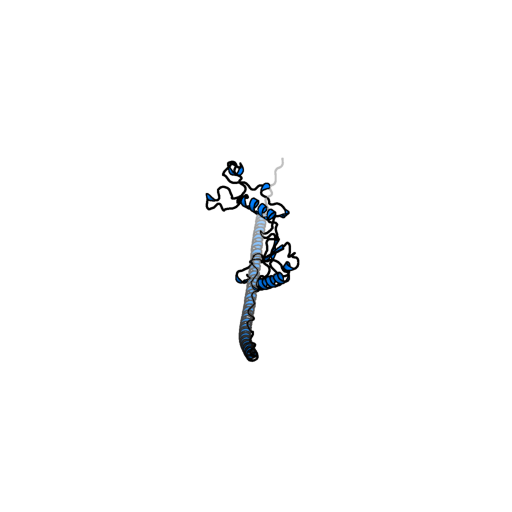.16 104 VAL A N 1
ATOM 863 C CA . VAL A 1 104 ? -12.901 21.417 35.037 1.00 49.16 104 VAL A CA 1
ATOM 864 C C . VAL A 1 104 ? -11.662 20.556 35.125 1.00 49.16 104 VAL A C 1
ATOM 866 O O . VAL A 1 104 ? -10.608 20.911 34.592 1.00 49.16 104 VAL A O 1
ATOM 869 N N . GLU A 1 105 ? -11.787 19.442 35.850 1.00 50.09 105 GLU A N 1
ATOM 870 C CA . GLU A 1 105 ? -10.896 18.306 35.712 1.00 50.09 105 GLU A CA 1
ATOM 871 C C . GLU A 1 105 ? -10.622 18.197 34.218 1.00 50.09 105 GLU A C 1
ATOM 873 O O . GLU A 1 105 ? -11.539 17.980 33.411 1.00 50.09 105 GLU A O 1
ATOM 878 N N . LYS A 1 106 ? -9.376 18.460 33.811 1.00 40.72 106 LYS A N 1
ATOM 879 C CA . LYS A 1 106 ? -8.945 18.165 32.455 1.00 40.72 106 LYS A CA 1
ATOM 880 C C . LYS A 1 106 ? -9.161 16.669 32.336 1.00 40.72 106 LYS A C 1
ATOM 882 O O . LYS A 1 106 ? -8.302 15.909 32.758 1.00 40.72 106 LYS A O 1
ATOM 887 N N . LYS A 1 107 ? -10.320 16.249 31.815 1.00 44.31 107 LYS A N 1
ATOM 888 C CA . LYS A 1 107 ? -10.575 14.859 31.467 1.00 44.31 107 LYS A CA 1
ATOM 889 C C . LYS A 1 107 ? -9.503 14.536 30.456 1.00 44.31 107 LYS A C 1
ATOM 891 O O . LYS A 1 107 ? -9.602 14.930 29.288 1.00 44.31 107 LYS A O 1
ATOM 896 N N . GLU A 1 108 ? -8.426 13.933 30.939 1.00 56.81 108 GLU A N 1
ATOM 897 C CA . GLU A 1 108 ? -7.356 13.435 30.112 1.00 56.81 108 GLU A CA 1
ATOM 898 C C . GLU A 1 108 ? -8.052 12.594 29.058 1.00 56.81 108 GLU A C 1
ATOM 900 O O . GLU A 1 108 ? -8.796 11.661 29.365 1.00 56.81 108 GLU A O 1
ATOM 905 N N . LYS A 1 109 ? -7.959 13.026 27.799 1.00 56.88 109 LYS A N 1
ATOM 906 C CA . LYS A 1 109 ? -8.634 12.326 26.714 1.00 56.88 109 LYS A CA 1
ATOM 907 C C . LYS A 1 109 ? -7.945 10.982 26.599 1.00 56.88 109 LYS A C 1
ATOM 909 O O . LYS A 1 109 ? -6.885 10.898 25.983 1.00 56.88 109 LYS A O 1
ATOM 914 N N . VAL A 1 110 ? -8.545 9.971 27.218 1.00 69.75 110 VAL A N 1
ATOM 915 C CA . VAL A 1 110 ? -8.050 8.602 27.223 1.00 69.75 110 VAL A CA 1
ATOM 916 C C . VAL A 1 110 ? -7.840 8.201 25.768 1.00 69.75 110 VAL A C 1
ATOM 918 O O . VAL A 1 110 ? -8.766 8.210 24.955 1.00 69.75 110 VAL A O 1
ATOM 921 N N . ILE A 1 111 ? -6.583 7.959 25.403 1.00 73.19 111 ILE A N 1
ATOM 922 C CA . ILE A 1 111 ? -6.246 7.478 24.070 1.00 73.19 111 ILE A CA 1
ATOM 923 C C . ILE A 1 111 ? -6.704 6.031 24.021 1.00 73.19 111 ILE A C 1
ATOM 925 O O . ILE A 1 111 ? -6.239 5.189 24.789 1.00 73.19 111 ILE A O 1
ATOM 929 N N . GLU A 1 112 ? -7.643 5.748 23.130 1.00 79.94 112 GLU A N 1
ATOM 930 C CA . GLU A 1 112 ? -8.152 4.399 22.997 1.00 79.94 112 GLU A CA 1
ATOM 931 C C . GLU A 1 112 ? -7.135 3.500 22.308 1.00 79.94 112 GLU A C 1
ATOM 933 O O . GLU A 1 112 ? -6.634 3.801 21.221 1.00 79.94 112 GLU A O 1
ATOM 938 N N . LYS A 1 113 ? -6.843 2.372 22.956 1.00 83.94 113 LYS A N 1
ATOM 939 C CA . LYS A 1 113 ? -5.974 1.338 22.404 1.00 83.94 113 LYS A CA 1
ATOM 940 C C . LYS A 1 113 ? -6.735 0.488 21.396 1.00 83.94 113 LYS A C 1
ATOM 942 O O . LYS A 1 113 ? -7.914 0.166 21.576 1.00 83.94 113 LYS A O 1
ATOM 947 N N . ILE A 1 114 ? -6.045 0.082 20.340 1.00 83.50 114 ILE A N 1
ATOM 948 C CA . ILE A 1 114 ? -6.593 -0.814 19.326 1.00 83.50 114 ILE A CA 1
ATOM 949 C C . ILE A 1 114 ? -6.625 -2.232 19.895 1.00 83.50 114 ILE A C 1
ATOM 951 O O . ILE A 1 114 ? -5.592 -2.824 20.198 1.00 83.50 114 ILE A O 1
ATOM 955 N N . LYS A 1 115 ? -7.825 -2.805 20.018 1.00 76.31 115 LYS A N 1
ATOM 956 C CA . LYS A 1 115 ? -8.005 -4.174 20.526 1.00 76.31 115 LYS A CA 1
ATOM 957 C C . LYS A 1 115 ? -7.889 -5.199 19.397 1.00 76.31 115 LYS A C 1
ATOM 959 O O . LYS A 1 115 ? -7.275 -6.254 19.558 1.00 76.31 115 LYS A O 1
ATOM 964 N N . PHE A 1 116 ? -8.430 -4.876 18.221 1.00 73.19 116 PHE A N 1
ATOM 965 C CA . PHE A 1 116 ? -8.493 -5.793 17.082 1.00 73.19 116 PHE A CA 1
ATOM 966 C C . PHE A 1 116 ? -7.378 -5.536 16.070 1.00 73.19 116 PHE A C 1
ATOM 968 O O . PHE A 1 116 ? -7.437 -4.641 15.227 1.00 73.19 116 PHE A O 1
ATOM 975 N N . HIS A 1 117 ? -6.358 -6.386 16.137 1.00 70.81 117 HIS A N 1
ATOM 976 C CA . HIS A 1 117 ? -5.266 -6.408 15.174 1.00 70.81 117 HIS A CA 1
ATOM 977 C C . HIS A 1 117 ? -5.601 -7.309 13.982 1.00 70.81 117 HIS A C 1
ATOM 979 O O . HIS A 1 117 ? -6.205 -8.373 14.134 1.00 70.81 117 HIS A O 1
ATOM 985 N N . ALA A 1 118 ? -5.164 -6.908 12.787 1.00 70.31 118 ALA A N 1
ATOM 986 C CA . ALA A 1 118 ? -5.373 -7.681 11.568 1.00 70.31 118 ALA A CA 1
ATOM 987 C C . ALA A 1 118 ? -4.624 -9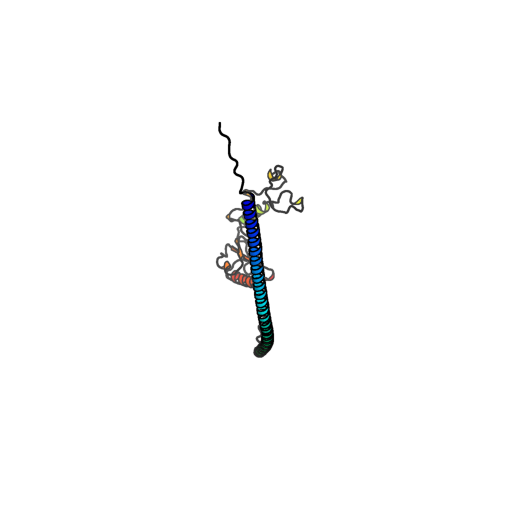.025 11.616 1.00 70.31 118 ALA A C 1
ATOM 989 O O . ALA A 1 118 ? -3.421 -9.092 11.349 1.00 70.31 118 ALA A O 1
ATOM 990 N N . LYS A 1 119 ? -5.349 -10.108 11.911 1.00 70.00 119 LYS A N 1
ATOM 991 C CA . LYS A 1 119 ? -4.832 -11.480 11.824 1.00 70.00 119 LYS A CA 1
ATOM 992 C C . LYS A 1 119 ? -4.790 -11.941 10.369 1.00 70.00 119 LYS A C 1
ATOM 994 O O . LYS A 1 119 ? -5.518 -11.439 9.517 1.00 70.00 119 LYS A O 1
ATOM 999 N N . ARG A 1 120 ? -3.895 -12.879 10.050 1.00 70.38 120 ARG A N 1
ATOM 1000 C CA . ARG A 1 120 ? -3.840 -13.438 8.696 1.00 70.38 120 ARG A CA 1
ATOM 1001 C C . ARG A 1 120 ? -5.000 -14.422 8.513 1.00 70.38 120 ARG A C 1
ATOM 1003 O O . ARG A 1 120 ? -5.004 -15.450 9.174 1.00 70.38 120 ARG A O 1
ATOM 1010 N N . ILE A 1 121 ? -5.937 -14.105 7.619 1.00 74.31 121 ILE A N 1
ATOM 1011 C CA . ILE A 1 121 ? -7.094 -14.963 7.297 1.00 74.31 121 ILE A CA 1
ATOM 1012 C C . ILE A 1 121 ? -6.782 -15.919 6.140 1.00 74.31 121 ILE A C 1
ATOM 1014 O O . ILE A 1 121 ? -7.278 -17.037 6.107 1.00 74.31 121 ILE A O 1
ATOM 1018 N N . LEU A 1 122 ? -5.958 -15.492 5.176 1.00 76.19 122 LEU A N 1
ATOM 1019 C CA . LEU A 1 122 ? -5.701 -16.281 3.967 1.00 76.19 122 LEU A CA 1
ATOM 1020 C C . LEU A 1 122 ? -4.984 -17.601 4.260 1.00 76.19 122 LEU A C 1
ATOM 1022 O O . LEU A 1 122 ? -3.958 -17.616 4.948 1.00 76.19 122 LEU A O 1
ATOM 1026 N N . ASP A 1 123 ? -5.433 -18.656 3.578 1.00 82.50 123 ASP A N 1
ATOM 1027 C CA . ASP A 1 123 ? -4.767 -19.954 3.547 1.00 82.50 123 ASP A CA 1
ATOM 1028 C C . ASP A 1 123 ? -3.282 -19.829 3.210 1.00 82.50 123 ASP A C 1
ATOM 1030 O O . ASP A 1 123 ? -2.859 -19.108 2.293 1.00 82.50 123 ASP A O 1
ATOM 1034 N N . ARG A 1 124 ? -2.465 -20.626 3.903 1.00 84.00 124 ARG A N 1
ATOM 1035 C CA . ARG A 1 124 ? -1.003 -20.626 3.750 1.00 84.00 124 ARG A CA 1
ATOM 1036 C C . ARG A 1 124 ? -0.565 -20.860 2.298 1.00 84.00 124 ARG A C 1
ATOM 1038 O O . ARG A 1 124 ? 0.375 -20.213 1.827 1.00 84.00 124 ARG A O 1
ATOM 1045 N N . LYS A 1 125 ? -1.272 -21.734 1.568 1.00 84.19 125 LYS A N 1
ATOM 1046 C CA . LYS A 1 125 ? -1.026 -22.027 0.143 1.00 84.19 125 LYS A CA 1
ATOM 1047 C C . LYS A 1 125 ? -1.261 -20.793 -0.736 1.00 84.19 125 LYS A C 1
ATOM 1049 O O . LYS A 1 125 ? -0.397 -20.426 -1.536 1.00 84.19 125 LYS A O 1
ATOM 1054 N N . VAL A 1 126 ? -2.387 -20.109 -0.539 1.00 85.00 126 VAL A N 1
ATOM 1055 C CA . VAL A 1 126 ? -2.758 -18.895 -1.282 1.00 85.00 126 VAL A CA 1
ATOM 1056 C C . VAL A 1 126 ? -1.761 -17.769 -1.012 1.00 85.00 126 VAL A C 1
ATOM 1058 O O . VAL A 1 126 ? -1.264 -17.129 -1.944 1.00 85.00 126 VAL A O 1
ATOM 1061 N N . PHE A 1 127 ? -1.393 -17.570 0.255 1.00 83.94 127 PHE A N 1
ATOM 1062 C CA . PHE A 1 127 ? -0.391 -16.582 0.641 1.00 83.94 127 PHE A CA 1
ATOM 1063 C C . PHE A 1 127 ? 0.971 -16.844 -0.027 1.00 83.94 127 PHE A C 1
ATOM 1065 O O . PHE A 1 127 ? 1.570 -15.927 -0.600 1.00 83.94 127 PHE A O 1
ATOM 1072 N N . SER A 1 128 ? 1.435 -18.098 -0.021 1.00 87.06 128 SER A N 1
ATOM 1073 C CA . SER A 1 128 ? 2.686 -18.503 -0.677 1.00 87.06 128 SER A CA 1
ATOM 1074 C C . SER A 1 128 ? 2.669 -18.202 -2.181 1.00 87.06 128 SER A C 1
ATOM 1076 O O . SER A 1 128 ? 3.623 -17.633 -2.721 1.00 87.06 128 SER A O 1
ATOM 1078 N N . LEU A 1 129 ? 1.549 -18.474 -2.861 1.00 87.19 129 LEU A N 1
ATOM 1079 C CA . LEU A 1 129 ? 1.381 -18.168 -4.282 1.00 87.19 129 LEU A CA 1
ATOM 1080 C C . LEU A 1 129 ? 1.475 -16.660 -4.564 1.00 87.19 129 LEU A C 1
ATOM 1082 O O . LEU A 1 129 ? 2.174 -16.247 -5.499 1.00 87.19 129 LEU A O 1
ATOM 1086 N N . ILE A 1 130 ? 0.827 -15.822 -3.745 1.00 86.62 130 ILE A N 1
ATOM 1087 C CA . ILE A 1 130 ? 0.912 -14.356 -3.856 1.00 86.62 130 ILE A CA 1
ATOM 1088 C C . ILE A 1 130 ? 2.354 -13.893 -3.657 1.00 86.62 130 ILE A C 1
ATOM 1090 O O . ILE A 1 130 ? 2.856 -13.084 -4.446 1.00 86.62 130 ILE A O 1
ATOM 1094 N N . TYR A 1 131 ? 3.019 -14.399 -2.619 1.00 88.25 131 TYR A N 1
ATOM 1095 C CA . TYR A 1 131 ? 4.392 -14.040 -2.295 1.00 88.25 131 TYR A CA 1
ATOM 1096 C C . TYR A 1 131 ? 5.349 -14.427 -3.430 1.00 88.25 131 TYR A C 1
ATOM 1098 O O . TYR A 1 131 ? 6.104 -13.580 -3.915 1.00 88.25 131 TYR A O 1
ATOM 1106 N N . ARG A 1 132 ? 5.244 -15.656 -3.954 1.00 90.06 132 ARG A N 1
ATOM 1107 C CA . ARG A 1 132 ? 6.039 -16.140 -5.093 1.00 90.06 132 ARG A CA 1
ATOM 1108 C C . ARG A 1 132 ? 5.812 -15.288 -6.341 1.00 90.06 132 ARG A C 1
ATOM 1110 O O . ARG A 1 132 ? 6.781 -14.876 -6.981 1.00 90.06 132 ARG A O 1
ATOM 1117 N N . LYS A 1 133 ? 4.556 -14.961 -6.679 1.00 89.50 133 LYS A N 1
ATOM 1118 C CA . LYS A 1 133 ? 4.251 -14.064 -7.810 1.00 89.50 133 LYS A CA 1
ATOM 1119 C C . LYS A 1 133 ? 4.807 -12.653 -7.592 1.00 89.50 133 LYS A C 1
ATOM 1121 O O . LYS A 1 133 ? 5.362 -12.084 -8.529 1.00 89.50 133 LYS A O 1
ATOM 1126 N N . LYS A 1 134 ? 4.710 -12.095 -6.377 1.00 89.50 134 LYS A N 1
ATOM 1127 C CA . LYS A 1 134 ? 5.272 -10.775 -6.034 1.00 89.50 134 LYS A CA 1
ATOM 1128 C C . LYS A 1 134 ? 6.797 -10.771 -6.165 1.00 89.50 134 LYS A C 1
ATOM 1130 O O . LYS A 1 134 ? 7.323 -9.861 -6.793 1.00 89.50 134 LYS A O 1
ATOM 1135 N N . LYS A 1 135 ? 7.484 -11.799 -5.656 1.00 91.38 135 LYS A N 1
ATOM 1136 C CA . LYS A 1 135 ? 8.949 -11.941 -5.729 1.00 91.38 135 LYS A CA 1
ATOM 1137 C C . LYS A 1 135 ? 9.451 -12.052 -7.173 1.00 91.38 135 LYS A C 1
ATOM 1139 O O . LYS A 1 135 ? 10.473 -11.474 -7.517 1.00 91.38 135 LYS A O 1
ATOM 1144 N N . ARG A 1 136 ? 8.712 -12.752 -8.042 1.00 91.12 136 ARG A N 1
ATOM 1145 C CA . ARG A 1 136 ? 9.047 -12.884 -9.475 1.00 91.12 136 ARG A CA 1
ATOM 1146 C C . ARG A 1 136 ? 8.705 -11.640 -10.304 1.00 91.12 136 ARG A C 1
ATOM 1148 O O . ARG A 1 136 ? 9.181 -11.525 -11.437 1.00 91.12 136 ARG A O 1
ATOM 1155 N N . LYS A 1 137 ? 7.863 -10.733 -9.791 1.00 92.56 137 LYS A N 1
ATOM 1156 C CA . LYS A 1 137 ? 7.447 -9.521 -10.504 1.00 92.56 137 LYS A CA 1
ATOM 1157 C C . LYS A 1 137 ? 8.601 -8.506 -10.497 1.00 92.56 137 LYS A C 1
ATOM 1159 O O . LYS A 1 137 ? 9.035 -8.089 -9.427 1.00 92.56 137 LYS A O 1
ATOM 1164 N N . PRO A 1 138 ? 9.097 -8.077 -11.667 1.00 93.38 138 PRO A N 1
ATOM 1165 C CA . PRO A 1 138 ? 10.137 -7.057 -11.736 1.00 93.38 138 PRO A CA 1
ATOM 1166 C C . PRO A 1 138 ? 9.573 -5.681 -11.338 1.00 93.38 138 PRO A C 1
ATOM 1168 O O . PRO A 1 138 ? 8.374 -5.435 -11.456 1.00 93.38 138 PRO A O 1
ATOM 1171 N N . LYS A 1 139 ? 10.445 -4.750 -10.930 1.00 92.50 139 LYS A N 1
ATOM 1172 C CA . LYS A 1 139 ? 10.064 -3.380 -10.521 1.00 92.50 139 LYS A CA 1
ATOM 1173 C C . LYS A 1 139 ? 9.503 -2.505 -11.660 1.00 92.50 139 LYS A C 1
ATOM 1175 O O . LYS A 1 139 ? 8.970 -1.438 -11.396 1.00 92.50 139 LYS A O 1
ATOM 1180 N N . PHE A 1 140 ? 9.614 -2.950 -12.917 1.00 94.94 140 PHE A N 1
ATOM 1181 C CA . PHE A 1 140 ? 9.162 -2.229 -14.119 1.00 94.94 140 PHE A CA 1
ATOM 1182 C C . PHE A 1 140 ? 9.660 -0.780 -14.205 1.00 94.94 140 PHE A C 1
ATOM 1184 O O . PHE A 1 140 ? 8.894 0.170 -14.324 1.00 94.94 140 PHE A O 1
ATOM 1191 N N . LEU A 1 141 ? 10.976 -0.610 -14.194 1.00 94.19 141 LEU A N 1
ATOM 1192 C CA . LEU A 1 141 ? 11.602 0.707 -14.275 1.00 94.19 141 LEU A CA 1
ATOM 1193 C C . LEU A 1 141 ? 11.669 1.196 -15.733 1.00 94.19 141 LEU A C 1
ATOM 1195 O O . LEU A 1 141 ? 11.690 0.386 -16.668 1.00 94.19 141 LEU A O 1
ATOM 1199 N N . ARG A 1 142 ? 11.711 2.512 -15.958 1.00 94.75 142 ARG A N 1
ATOM 1200 C CA . ARG A 1 142 ? 11.963 3.115 -17.282 1.00 94.75 142 ARG A CA 1
ATOM 1201 C C . ARG A 1 142 ? 13.329 2.665 -17.822 1.00 94.75 142 ARG A C 1
ATOM 1203 O O . ARG A 1 142 ? 14.196 2.202 -17.086 1.00 94.75 142 ARG A O 1
ATOM 1210 N N . GLN A 1 143 ? 13.504 2.725 -19.139 1.00 93.62 143 GLN A N 1
ATOM 1211 C CA . GLN A 1 143 ? 14.812 2.512 -19.759 1.00 93.62 143 GLN A CA 1
ATOM 1212 C C . GLN A 1 143 ? 15.821 3.551 -19.238 1.00 93.62 143 GLN A C 1
ATOM 1214 O O . GLN A 1 143 ? 15.518 4.737 -19.243 1.00 93.62 143 GLN A O 1
ATOM 1219 N N . GLU A 1 144 ? 16.998 3.098 -18.796 1.00 91.31 144 GLU A N 1
ATOM 1220 C CA . GLU A 1 144 ? 18.125 3.970 -18.406 1.00 91.31 144 GLU A CA 1
ATOM 1221 C C . GLU A 1 144 ? 17.876 4.900 -17.208 1.00 91.31 144 GLU A C 1
ATOM 1223 O O . GLU A 1 144 ? 18.586 5.884 -17.035 1.00 91.31 144 GLU A O 1
ATOM 1228 N N . PHE A 1 145 ? 16.921 4.564 -16.332 1.00 90.81 145 PHE A N 1
ATOM 1229 C CA . PHE A 1 145 ? 16.617 5.362 -15.134 1.00 90.81 145 PHE A CA 1
ATOM 1230 C C . PHE A 1 145 ? 17.847 5.632 -14.236 1.00 90.81 145 PHE A C 1
ATOM 1232 O O . PHE A 1 145 ? 17.942 6.696 -13.649 1.00 90.81 145 PHE A O 1
ATOM 1239 N N . GLY A 1 146 ? 18.811 4.708 -14.165 1.00 89.94 146 GLY A N 1
ATOM 1240 C CA . GLY A 1 146 ? 20.034 4.878 -13.369 1.00 89.94 146 GLY A CA 1
ATOM 1241 C C . GLY A 1 146 ? 21.189 5.580 -14.092 1.00 89.94 146 GLY A C 1
ATOM 1242 O O . GLY A 1 146 ? 22.198 5.864 -13.465 1.00 89.94 146 GLY A O 1
ATOM 1243 N N . LYS A 1 147 ? 21.074 5.849 -15.401 1.00 92.69 147 LYS A N 1
ATOM 1244 C CA . LYS A 1 147 ? 22.154 6.494 -16.169 1.00 92.69 147 LYS A CA 1
ATOM 1245 C C . LYS A 1 147 ? 22.129 8.018 -16.059 1.00 92.69 147 LYS A C 1
ATOM 1247 O O . LYS A 1 147 ? 23.173 8.650 -16.120 1.00 92.69 147 LYS A O 1
ATOM 1252 N N . LEU A 1 148 ? 20.940 8.618 -15.947 1.00 92.94 148 LEU A N 1
ATOM 1253 C CA . LEU A 1 148 ? 20.775 10.070 -15.877 1.00 92.94 148 LEU A CA 1
ATOM 1254 C C . LEU A 1 148 ? 19.907 10.450 -14.679 1.00 92.94 148 LEU A C 1
ATOM 1256 O O . LEU A 1 148 ? 18.769 9.994 -14.584 1.00 92.94 148 LEU A O 1
ATOM 1260 N N . LYS A 1 149 ? 20.372 11.394 -13.850 1.00 93.12 149 LYS A N 1
ATOM 1261 C CA . LYS A 1 149 ? 19.638 11.897 -12.669 1.00 93.12 149 LYS A CA 1
ATOM 1262 C C . LYS A 1 149 ? 18.230 12.421 -13.003 1.00 93.12 149 LYS A C 1
ATOM 1264 O O . LYS A 1 149 ? 17.290 12.234 -12.236 1.00 93.12 149 LYS A O 1
ATOM 1269 N N . ARG A 1 150 ? 18.041 13.015 -14.192 1.00 94.50 150 ARG A N 1
ATOM 1270 C CA . ARG A 1 150 ? 16.725 13.494 -14.671 1.00 94.50 150 ARG A CA 1
ATOM 1271 C C . ARG A 1 150 ? 15.709 12.369 -14.926 1.00 94.50 150 ARG A C 1
ATOM 1273 O O . ARG A 1 150 ? 14.501 12.614 -14.999 1.00 94.50 150 ARG A O 1
ATOM 1280 N N . LEU A 1 151 ? 16.164 11.125 -15.098 1.00 94.00 151 LEU A N 1
ATOM 1281 C CA . LEU A 1 151 ? 15.305 9.978 -15.376 1.00 94.00 151 LEU A CA 1
ATOM 1282 C C . LEU A 1 151 ? 14.883 9.281 -14.078 1.00 94.00 151 LEU A C 1
ATOM 1284 O O . LEU A 1 151 ? 15.515 8.349 -13.613 1.00 94.00 151 LEU A O 1
ATOM 1288 N N . LYS A 1 152 ? 13.732 9.682 -13.538 1.00 93.19 152 LYS A N 1
ATOM 1289 C CA . LYS A 1 152 ? 13.156 9.075 -12.323 1.00 93.19 152 LYS A CA 1
ATOM 1290 C C . LYS A 1 152 ? 12.831 7.576 -12.479 1.00 93.19 152 LYS A C 1
ATOM 1292 O O . LYS A 1 152 ? 12.477 7.118 -13.574 1.00 93.19 152 LYS A O 1
ATOM 1297 N N . GLU A 1 153 ? 12.823 6.859 -11.353 1.00 93.75 153 GLU A N 1
ATOM 1298 C CA . GLU A 1 153 ? 12.398 5.456 -11.191 1.00 93.75 153 GLU A CA 1
ATOM 1299 C C . GLU A 1 153 ? 10.887 5.254 -11.400 1.00 93.75 153 GLU A C 1
ATOM 1301 O O . GLU A 1 153 ? 10.128 4.923 -10.495 1.00 93.75 153 GLU A O 1
ATOM 1306 N N . LYS A 1 154 ? 10.412 5.471 -12.623 1.00 94.62 154 LYS A N 1
ATOM 1307 C CA . LYS A 1 154 ? 9.004 5.290 -12.997 1.00 94.62 154 LYS A CA 1
ATOM 1308 C C . LYS A 1 154 ? 8.886 4.436 -14.240 1.00 94.62 154 LYS A C 1
ATOM 1310 O O . LYS A 1 154 ? 9.782 4.449 -15.075 1.00 94.62 154 LYS A O 1
ATOM 1315 N N . TRP A 1 155 ? 7.774 3.733 -14.420 1.00 94.94 155 TRP A N 1
ATOM 1316 C CA . TRP A 1 155 ? 7.503 3.056 -15.685 1.00 94.94 155 TRP A CA 1
ATOM 1317 C C . TRP A 1 155 ? 7.158 4.073 -16.782 1.00 94.94 155 TRP A C 1
ATOM 1319 O O . TRP A 1 155 ? 6.342 4.972 -16.581 1.00 94.94 155 TRP A O 1
ATOM 1329 N N . ARG A 1 156 ? 7.748 3.911 -17.970 1.00 94.81 156 ARG A N 1
ATOM 1330 C CA . ARG A 1 156 ? 7.301 4.554 -19.215 1.00 94.81 156 ARG A CA 1
ATOM 1331 C C . ARG A 1 156 ? 7.516 3.584 -20.368 1.00 94.81 156 ARG A C 1
ATOM 1333 O O . ARG A 1 156 ? 8.579 2.971 -20.451 1.00 94.81 156 ARG A O 1
ATOM 1340 N N . ARG A 1 157 ? 6.521 3.475 -21.254 1.00 95.06 157 ARG A N 1
ATOM 1341 C CA . ARG A 1 157 ? 6.602 2.622 -22.447 1.00 95.06 157 ARG A CA 1
ATOM 1342 C C . ARG A 1 157 ? 7.770 3.096 -23.331 1.00 95.06 157 ARG A C 1
ATOM 1344 O O . ARG A 1 157 ? 7.763 4.268 -23.711 1.00 95.06 157 ARG A O 1
ATOM 1351 N N . PRO A 1 158 ? 8.766 2.243 -23.638 1.00 95.75 158 PRO A N 1
ATOM 1352 C CA . PRO A 1 158 ? 9.843 2.608 -24.553 1.00 95.75 158 PRO A CA 1
ATOM 1353 C C . PRO A 1 158 ? 9.287 2.733 -25.977 1.00 95.75 158 PRO A C 1
ATOM 1355 O O . PRO A 1 158 ? 8.576 1.838 -26.435 1.00 95.75 158 PRO A O 1
ATOM 1358 N N . ARG A 1 159 ? 9.580 3.852 -26.648 1.00 95.44 159 ARG A N 1
ATOM 1359 C CA . ARG A 1 159 ? 9.043 4.177 -27.982 1.00 95.44 159 ARG A CA 1
ATOM 1360 C C . ARG A 1 159 ? 10.087 4.128 -29.100 1.00 95.44 159 ARG A C 1
ATOM 1362 O O . ARG A 1 159 ? 9.733 3.742 -30.201 1.00 95.44 159 ARG A O 1
ATOM 1369 N N . GLY A 1 160 ? 11.345 4.470 -28.808 1.00 95.75 160 GLY A N 1
ATOM 1370 C CA . GLY A 1 160 ? 12.403 4.578 -29.820 1.00 95.75 160 GLY A CA 1
ATOM 1371 C C . GLY A 1 160 ? 12.619 3.294 -30.626 1.00 95.75 160 GLY A C 1
ATOM 1372 O O . GLY A 1 160 ? 12.508 2.186 -30.082 1.00 95.75 160 GLY A O 1
ATOM 1373 N N . ILE A 1 161 ? 12.942 3.461 -31.908 1.00 95.50 161 ILE A N 1
ATOM 1374 C CA . ILE A 1 161 ? 13.145 2.369 -32.867 1.00 95.50 161 ILE A CA 1
ATOM 1375 C C . ILE A 1 161 ? 14.297 1.473 -32.390 1.00 95.50 161 ILE A C 1
ATOM 1377 O O . ILE A 1 161 ? 14.087 0.272 -32.213 1.00 95.50 161 ILE A O 1
ATOM 1381 N N . ASP A 1 162 ? 15.407 2.071 -31.952 1.00 95.25 162 ASP A N 1
ATOM 1382 C CA . ASP A 1 162 ? 16.604 1.367 -31.453 1.00 95.25 162 ASP A CA 1
ATOM 1383 C C . ASP A 1 162 ? 16.509 0.899 -29.995 1.00 95.25 162 ASP A C 1
ATOM 1385 O O . ASP A 1 162 ? 17.471 0.397 -29.399 1.00 95.25 162 ASP A O 1
ATOM 1389 N N . SER A 1 163 ? 15.347 1.066 -29.355 1.00 95.69 163 SER A N 1
ATOM 1390 C CA . SER A 1 163 ? 15.187 0.655 -27.966 1.00 95.69 163 SER A CA 1
ATOM 1391 C C . SER A 1 163 ? 15.277 -0.868 -27.839 1.00 95.69 163 SER A C 1
ATOM 1393 O O . SER A 1 163 ? 14.308 -1.606 -28.019 1.00 95.69 163 SER A O 1
ATOM 1395 N N . LYS A 1 164 ? 16.437 -1.344 -27.380 1.00 95.12 164 LYS A N 1
ATOM 1396 C CA . LYS A 1 164 ? 16.682 -2.757 -27.037 1.00 95.12 164 LYS A CA 1
ATOM 1397 C C . LYS A 1 164 ? 15.671 -3.289 -26.006 1.00 95.12 164 LYS A C 1
ATOM 1399 O O . LYS A 1 164 ? 15.361 -4.478 -25.998 1.00 95.12 164 LYS A O 1
ATOM 1404 N N . LYS A 1 165 ? 15.132 -2.409 -25.149 1.00 94.81 165 LYS A N 1
ATOM 1405 C CA . LYS A 1 165 ? 14.080 -2.740 -24.176 1.00 94.81 165 LYS A CA 1
ATOM 1406 C C . LYS A 1 165 ? 12.707 -2.902 -24.831 1.00 94.81 165 LYS A C 1
ATOM 1408 O O . LYS A 1 165 ? 11.961 -3.777 -24.406 1.00 94.81 165 LYS A O 1
ATOM 1413 N N . ARG A 1 166 ? 12.386 -2.094 -25.852 1.00 95.75 166 ARG A N 1
ATOM 1414 C CA . ARG A 1 166 ? 11.173 -2.244 -26.679 1.00 95.75 166 ARG A CA 1
ATOM 1415 C C . ARG A 1 166 ? 11.181 -3.577 -27.425 1.00 95.75 166 ARG A C 1
ATOM 1417 O O . ARG A 1 166 ? 10.183 -4.281 -27.376 1.00 95.75 166 ARG A O 1
ATOM 1424 N N . VAL A 1 167 ? 12.323 -3.937 -28.018 1.00 95.12 167 VAL A N 1
ATOM 1425 C CA . VAL A 1 167 ? 12.538 -5.230 -28.699 1.00 95.12 167 VAL A CA 1
ATOM 1426 C C . VAL A 1 167 ? 12.503 -6.412 -27.716 1.00 95.12 167 VAL A C 1
ATOM 1428 O O . VAL A 1 167 ? 12.149 -7.522 -28.085 1.00 95.12 167 VAL A O 1
ATOM 1431 N N . GLY A 1 168 ? 12.825 -6.183 -26.439 1.00 93.06 168 GLY A N 1
ATOM 1432 C CA . GLY A 1 168 ? 12.792 -7.223 -25.407 1.00 93.06 168 GLY A CA 1
ATOM 1433 C C . GLY A 1 168 ? 14.082 -8.037 -25.291 1.00 93.06 168 GLY A C 1
ATOM 1434 O O . GLY A 1 168 ? 14.042 -9.161 -24.794 1.00 93.06 168 GLY A O 1
ATOM 1435 N N . LYS A 1 169 ? 15.234 -7.476 -25.696 1.00 95.19 169 LYS A N 1
ATOM 1436 C CA . LYS A 1 169 ? 16.542 -8.141 -25.557 1.00 95.19 169 LYS A CA 1
ATOM 1437 C C . LYS A 1 169 ? 16.840 -8.487 -24.087 1.00 95.19 169 LYS A C 1
ATOM 1439 O O . LYS A 1 169 ? 16.590 -7.682 -23.178 1.00 95.19 169 LYS A O 1
ATOM 1444 N N . ARG A 1 170 ? 17.421 -9.673 -23.854 1.00 93.44 170 ARG A N 1
ATOM 1445 C CA . ARG A 1 170 ? 17.850 -10.144 -22.521 1.00 93.44 170 ARG A CA 1
ATOM 1446 C C . ARG A 1 170 ? 18.772 -9.103 -21.863 1.00 93.44 170 ARG A C 1
ATOM 1448 O O . ARG A 1 170 ? 19.547 -8.425 -22.529 1.00 93.44 170 ARG A O 1
ATOM 1455 N N . GLY A 1 171 ? 18.628 -8.910 -20.552 1.00 91.38 171 GLY A N 1
ATOM 1456 C CA . GLY A 1 171 ? 19.428 -7.952 -19.772 1.00 91.38 171 GLY A CA 1
ATOM 1457 C C . GLY A 1 171 ? 18.911 -6.504 -19.738 1.00 91.38 171 GLY A C 1
ATOM 1458 O O . GLY A 1 171 ? 19.288 -5.756 -18.844 1.00 91.38 171 GLY A O 1
ATOM 1459 N N . LYS A 1 172 ? 17.988 -6.081 -20.620 1.00 92.44 172 LYS A N 1
ATOM 1460 C CA . LYS A 1 172 ? 17.429 -4.701 -20.595 1.00 92.44 172 LYS A CA 1
ATOM 1461 C C . LYS A 1 172 ? 16.220 -4.511 -19.667 1.00 92.44 172 LYS A C 1
ATOM 1463 O O . LYS A 1 172 ? 15.701 -3.400 -19.512 1.00 92.44 172 LYS A O 1
ATOM 1468 N N . GLY A 1 173 ? 15.801 -5.586 -19.005 1.00 92.31 173 GLY A N 1
ATOM 1469 C CA . GLY A 1 173 ? 14.657 -5.618 -18.101 1.00 92.31 173 GLY A CA 1
ATOM 1470 C C . GLY A 1 173 ? 13.333 -5.874 -18.823 1.00 92.31 173 GLY A C 1
ATOM 1471 O O . GLY A 1 173 ? 13.157 -5.566 -19.997 1.00 92.31 173 GLY A O 1
ATOM 1472 N N . LYS A 1 174 ? 12.386 -6.454 -18.090 1.00 93.44 174 LYS A N 1
ATOM 1473 C CA . LYS A 1 174 ? 11.096 -6.910 -18.619 1.00 93.44 174 LYS A CA 1
ATOM 1474 C C . LYS A 1 174 ? 10.118 -5.746 -18.828 1.00 93.44 174 LYS A C 1
ATOM 1476 O O . LYS A 1 174 ? 10.088 -4.801 -18.037 1.00 93.44 174 LYS A O 1
ATOM 1481 N N . LEU A 1 175 ? 9.295 -5.851 -19.871 1.00 93.88 175 LEU A N 1
ATOM 1482 C CA . LEU A 1 175 ? 8.148 -4.972 -20.119 1.00 93.88 175 LEU A CA 1
ATOM 1483 C C . LEU A 1 175 ? 6.939 -5.446 -19.286 1.00 93.88 175 LEU A C 1
ATOM 1485 O O . LEU A 1 175 ? 6.753 -6.660 -19.143 1.00 93.88 175 LEU A O 1
ATOM 1489 N N . PRO A 1 176 ? 6.100 -4.539 -18.754 1.00 95.31 176 PRO A N 1
ATOM 1490 C CA . PRO A 1 176 ? 4.790 -4.893 -18.227 1.00 95.31 176 PRO A CA 1
ATOM 1491 C C . PRO A 1 176 ? 3.950 -5.562 -19.314 1.00 95.31 176 PRO A C 1
ATOM 1493 O O . PRO A 1 176 ? 3.845 -5.063 -20.431 1.00 95.31 176 PRO A O 1
ATOM 1496 N N . LYS A 1 177 ? 3.359 -6.699 -18.961 1.00 93.94 177 LYS A N 1
ATOM 1497 C CA . LYS A 1 177 ? 2.435 -7.490 -19.782 1.00 93.94 177 LYS A CA 1
ATOM 1498 C C . LYS A 1 177 ? 1.277 -7.955 -18.900 1.00 93.94 177 LYS A C 1
ATOM 1500 O O . LYS A 1 177 ? 1.450 -8.065 -17.681 1.00 93.94 177 LYS A O 1
ATOM 1505 N N . ILE A 1 178 ? 0.136 -8.289 -19.505 1.00 93.69 178 ILE A N 1
ATOM 1506 C CA . ILE A 1 178 ? -1.052 -8.780 -18.786 1.00 93.69 178 ILE A CA 1
ATOM 1507 C C . ILE A 1 178 ? -0.758 -10.037 -17.946 1.00 93.69 178 ILE A C 1
ATOM 1509 O O . ILE A 1 178 ? -1.266 -10.164 -16.838 1.00 93.69 178 ILE A O 1
ATOM 1513 N N . GLY A 1 179 ? 0.173 -10.897 -18.375 1.00 92.12 179 GLY A N 1
ATOM 1514 C CA . GLY A 1 179 ? 0.564 -12.110 -17.639 1.00 92.12 179 GLY A CA 1
ATOM 1515 C C . GLY A 1 179 ? 1.183 -11.881 -16.248 1.00 92.12 179 GLY A C 1
ATOM 1516 O O . GLY A 1 179 ? 1.244 -12.806 -15.443 1.00 92.12 179 GLY A O 1
ATOM 1517 N N . TYR A 1 180 ? 1.610 -10.656 -15.910 1.00 92.31 180 TYR A N 1
ATOM 1518 C CA . TYR A 1 180 ? 2.087 -10.324 -14.556 1.00 92.31 180 TYR A CA 1
ATOM 1519 C C . TYR A 1 180 ? 0.958 -9.982 -13.569 1.00 92.31 180 TYR A C 1
ATOM 1521 O O . TYR A 1 180 ? 1.235 -9.628 -12.415 1.00 92.31 180 TYR A O 1
ATOM 1529 N N . LYS A 1 181 ? -0.307 -10.035 -14.004 1.00 90.75 181 LYS A N 1
ATOM 1530 C CA . LYS A 1 181 ? -1.475 -9.772 -13.159 1.00 90.75 181 LYS A CA 1
ATOM 1531 C C . LYS A 1 181 ? -1.587 -10.837 -12.059 1.00 90.75 181 LYS A C 1
ATOM 1533 O O . LYS A 1 181 ? -1.241 -12.009 -12.234 1.00 90.75 181 LYS A O 1
ATOM 1538 N N . LYS A 1 182 ? -2.068 -10.412 -10.890 1.00 89.69 182 LYS A N 1
ATOM 1539 C CA . LYS A 1 182 ? -2.511 -11.340 -9.842 1.00 89.69 182 LYS A CA 1
ATOM 1540 C C . LYS A 1 182 ? -3.867 -11.948 -10.242 1.00 89.69 182 LYS A C 1
ATOM 1542 O O . LYS A 1 182 ? -4.604 -11.270 -10.969 1.00 89.69 182 LYS A O 1
ATOM 1547 N N . PRO A 1 183 ? -4.200 -13.160 -9.754 1.00 88.88 183 PRO A N 1
ATOM 1548 C CA . PRO A 1 183 ? -5.562 -13.687 -9.835 1.00 88.88 183 PRO A CA 1
ATOM 1549 C C . PRO A 1 183 ? -6.572 -12.649 -9.346 1.00 88.88 183 PRO A C 1
ATOM 1551 O O . PRO A 1 183 ? -6.241 -11.828 -8.488 1.00 88.88 183 PRO A O 1
ATOM 1554 N N . GLU A 1 184 ? -7.766 -12.660 -9.922 1.00 88.81 184 GLU A N 1
ATOM 1555 C CA . GLU A 1 184 ? -8.818 -11.681 -9.644 1.00 88.81 184 GLU A CA 1
ATOM 1556 C C . GLU A 1 184 ? -9.206 -11.650 -8.170 1.00 88.81 184 GLU A C 1
ATOM 1558 O O . GLU A 1 184 ? -9.034 -10.615 -7.531 1.00 88.81 184 GLU A O 1
ATOM 1563 N N . ASN A 1 185 ? -9.529 -12.818 -7.616 1.00 86.62 185 ASN A N 1
ATOM 1564 C CA . ASN A 1 185 ? -9.918 -13.001 -6.215 1.00 86.62 185 ASN A CA 1
ATOM 1565 C C . ASN A 1 185 ? -8.861 -12.510 -5.217 1.00 86.62 185 ASN A C 1
ATOM 1567 O O . ASN A 1 185 ? -9.184 -12.250 -4.070 1.00 86.62 185 ASN A O 1
ATOM 1571 N N . LEU A 1 186 ? -7.590 -12.408 -5.633 1.00 85.94 186 LEU A N 1
ATOM 1572 C CA . LEU A 1 186 ? -6.454 -12.034 -4.777 1.00 85.94 186 LEU A CA 1
ATOM 1573 C C . LEU A 1 186 ? -5.934 -10.619 -5.050 1.00 85.94 186 LEU A C 1
ATOM 1575 O O . LEU A 1 186 ? -4.926 -10.180 -4.479 1.00 85.94 186 LEU A O 1
ATOM 1579 N N . ARG A 1 187 ? -6.550 -9.907 -5.991 1.00 88.19 187 ARG A N 1
ATOM 1580 C CA . ARG A 1 187 ? -6.173 -8.534 -6.302 1.00 88.19 187 ARG A CA 1
ATOM 1581 C C . ARG A 1 187 ? -6.696 -7.614 -5.198 1.00 88.19 187 ARG A C 1
ATOM 1583 O O . ARG A 1 187 ? -7.700 -7.901 -4.570 1.00 88.19 187 ARG A O 1
ATOM 1590 N N . HIS A 1 188 ? -5.990 -6.514 -4.947 1.00 89.88 188 HIS A N 1
ATOM 1591 C CA . HIS A 1 188 ? -6.373 -5.480 -3.968 1.00 89.88 188 HIS A CA 1
ATOM 1592 C C . HIS A 1 188 ? -6.392 -5.893 -2.483 1.00 89.88 188 HIS A C 1
ATOM 1594 O O . HIS A 1 188 ? -6.544 -5.025 -1.634 1.00 89.88 188 HIS A O 1
ATOM 1600 N N . LEU A 1 189 ? -6.135 -7.158 -2.148 1.00 90.62 189 LEU A N 1
ATOM 1601 C CA . LEU A 1 189 ? -6.034 -7.613 -0.759 1.00 90.62 189 LEU A CA 1
ATOM 1602 C C . LEU A 1 189 ? -4.715 -7.212 -0.083 1.00 90.62 189 LEU A C 1
ATOM 1604 O O . LEU A 1 189 ? -3.632 -7.254 -0.688 1.00 90.62 189 LEU A O 1
ATOM 1608 N N . HIS A 1 190 ? -4.815 -6.878 1.205 1.00 90.06 190 HIS A N 1
ATOM 1609 C CA . HIS A 1 190 ? -3.684 -6.706 2.113 1.00 90.06 190 HIS A CA 1
ATOM 1610 C C . HIS A 1 190 ? -2.990 -8.064 2.358 1.00 90.06 190 HIS A C 1
ATOM 1612 O O . HIS A 1 190 ? -3.647 -9.102 2.289 1.00 90.06 190 HIS A 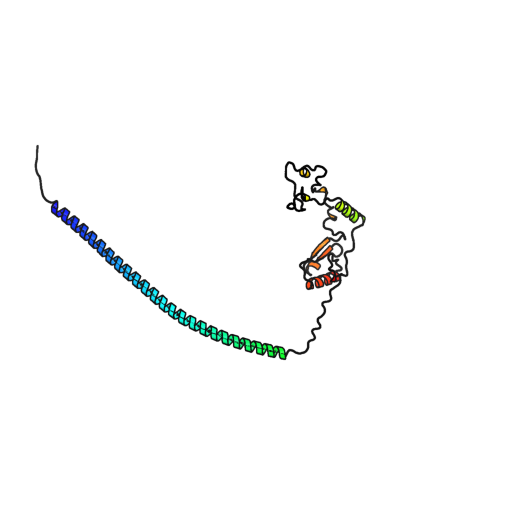O 1
ATOM 1618 N N . PRO A 1 191 ? -1.683 -8.125 2.685 1.00 86.06 191 PRO A N 1
ATOM 1619 C CA . PRO A 1 191 ? -1.008 -9.380 3.045 1.00 86.06 191 PRO A CA 1
ATOM 1620 C C . PRO A 1 191 ? -1.635 -10.159 4.216 1.00 86.06 191 PRO A C 1
ATOM 1622 O O . PRO A 1 191 ? -1.373 -11.355 4.349 1.00 86.06 191 PRO A O 1
ATOM 1625 N N . SER A 1 192 ? -2.441 -9.499 5.052 1.00 85.44 192 SER A N 1
ATOM 1626 C CA . SER A 1 192 ? -3.252 -10.143 6.099 1.00 85.44 192 SER A CA 1
ATOM 1627 C C . SER A 1 192 ? -4.491 -10.856 5.543 1.00 85.44 192 SER A C 1
ATOM 1629 O O . SER A 1 192 ? -5.042 -11.722 6.205 1.00 85.44 192 SER A O 1
ATOM 1631 N N . GLY A 1 193 ? -4.921 -10.546 4.321 1.00 87.31 193 GLY A N 1
ATOM 1632 C CA . GLY A 1 193 ? -6.103 -11.151 3.707 1.00 87.31 193 GLY A CA 1
ATOM 1633 C C . GLY A 1 193 ? -7.375 -10.320 3.770 1.00 87.31 193 GLY A C 1
ATOM 1634 O O . GLY A 1 193 ? -8.384 -10.761 3.246 1.00 87.31 193 GLY A O 1
ATOM 1635 N N . TYR A 1 194 ? -7.321 -9.122 4.349 1.00 90.88 194 TYR A N 1
ATOM 1636 C CA . TYR A 1 194 ? -8.438 -8.182 4.326 1.00 90.88 194 TYR A CA 1
ATOM 1637 C C . TYR A 1 194 ? -8.392 -7.280 3.094 1.00 90.88 194 TYR A C 1
ATOM 1639 O O . TYR A 1 194 ? -7.309 -6.958 2.584 1.00 90.88 194 TYR A O 1
ATOM 1647 N N . ARG A 1 195 ? -9.558 -6.817 2.643 1.00 92.62 195 ARG A N 1
ATOM 1648 C CA . ARG A 1 195 ? -9.672 -5.699 1.704 1.00 92.62 195 ARG A CA 1
ATOM 1649 C C . ARG A 1 195 ? -9.511 -4.383 2.484 1.00 92.62 195 ARG A C 1
ATOM 1651 O O . ARG A 1 195 ? -10.339 -4.108 3.347 1.00 92.62 195 ARG A O 1
ATOM 1658 N N . PRO A 1 196 ? -8.455 -3.588 2.233 1.00 93.75 196 PRO A N 1
ATOM 1659 C CA . PRO A 1 196 ? -8.274 -2.311 2.909 1.00 93.75 196 PRO A CA 1
ATOM 1660 C C . PRO A 1 196 ? -9.274 -1.280 2.375 1.00 93.75 196 PRO A C 1
ATOM 1662 O O . PRO A 1 196 ? -9.331 -1.053 1.164 1.00 93.75 196 PRO A O 1
ATOM 1665 N N . ILE A 1 197 ? -10.012 -0.633 3.273 1.00 95.12 197 ILE A N 1
ATOM 1666 C CA . ILE A 1 197 ? -10.913 0.483 2.971 1.00 95.12 197 ILE A CA 1
ATOM 1667 C C . ILE A 1 197 ? -10.382 1.737 3.655 1.00 95.12 197 ILE A C 1
ATOM 1669 O O . ILE A 1 197 ? -10.045 1.722 4.838 1.00 95.12 197 ILE A O 1
ATOM 1673 N N . LEU A 1 198 ? -10.247 2.812 2.880 1.00 95.56 198 LEU A N 1
ATOM 1674 C CA . LEU A 1 198 ? -9.795 4.105 3.376 1.00 95.56 198 LEU A CA 1
ATOM 1675 C C . LEU A 1 198 ? -10.974 4.831 4.024 1.00 95.56 198 LEU A C 1
ATOM 1677 O O . LEU A 1 198 ? -12.008 4.964 3.380 1.00 95.56 198 LEU A O 1
ATOM 1681 N N . ILE A 1 199 ? -10.797 5.301 5.260 1.00 95.69 199 ILE A N 1
ATOM 1682 C CA . ILE A 1 199 ? -11.866 5.945 6.033 1.00 95.69 199 ILE A CA 1
ATOM 1683 C C . ILE A 1 199 ? -11.471 7.338 6.499 1.00 95.69 199 ILE A C 1
ATOM 1685 O O . ILE A 1 199 ? -10.346 7.568 6.963 1.00 95.69 199 ILE A O 1
ATOM 1689 N N . HIS A 1 200 ? -12.437 8.251 6.417 1.00 95.25 200 HIS A N 1
ATOM 1690 C CA . HIS A 1 200 ? -12.317 9.647 6.828 1.00 95.25 200 HIS A CA 1
ATOM 1691 C C . HIS A 1 200 ? -13.181 10.003 8.043 1.00 95.25 200 HIS A C 1
ATOM 1693 O O . HIS A 1 200 ? -12.843 10.933 8.783 1.00 95.25 200 HIS A O 1
ATOM 1699 N N . ASN A 1 201 ? -14.296 9.300 8.251 1.00 93.94 201 ASN A N 1
ATOM 1700 C CA . ASN A 1 201 ? -15.273 9.608 9.294 1.00 93.94 201 ASN A CA 1
ATOM 1701 C C . ASN A 1 201 ? -15.886 8.340 9.911 1.00 93.94 201 ASN A C 1
ATOM 1703 O O . ASN A 1 201 ? -15.628 7.223 9.482 1.00 93.94 201 ASN A O 1
ATOM 1707 N N . VAL A 1 202 ? -16.695 8.536 10.950 1.00 93.62 202 VAL A N 1
ATOM 1708 C CA . VAL A 1 202 ? -17.357 7.449 11.681 1.00 93.62 202 VAL A CA 1
ATOM 1709 C C . VAL A 1 202 ? -18.496 6.805 10.883 1.00 93.62 202 VAL A C 1
ATOM 1711 O O . VAL A 1 202 ? -18.703 5.604 10.998 1.00 93.62 202 VAL A O 1
ATOM 1714 N N . LYS A 1 203 ? -19.213 7.572 10.055 1.00 93.12 203 LYS A N 1
ATOM 1715 C CA . LYS A 1 203 ? -20.381 7.081 9.303 1.00 93.12 203 LYS A CA 1
ATOM 1716 C C . LYS A 1 203 ? -19.991 5.991 8.302 1.00 93.12 203 LYS A C 1
ATOM 1718 O O . LYS A 1 203 ? -20.688 5.000 8.136 1.00 93.12 203 LYS A O 1
ATOM 1723 N N . GLU A 1 204 ? -18.813 6.125 7.699 1.00 91.81 204 GLU A N 1
ATOM 1724 C CA . GLU A 1 204 ? -18.230 5.124 6.797 1.00 91.81 204 GLU A CA 1
ATOM 1725 C C . GLU A 1 204 ? -17.973 3.761 7.475 1.00 91.81 204 GLU A C 1
ATOM 1727 O O . GLU A 1 204 ? -17.799 2.765 6.778 1.00 91.81 204 GLU A O 1
ATOM 1732 N N . LEU A 1 205 ? -17.987 3.682 8.815 1.00 90.81 205 LEU A N 1
ATOM 1733 C CA . LEU A 1 205 ? -17.819 2.433 9.570 1.00 90.81 205 LEU A CA 1
ATOM 1734 C C . LEU A 1 205 ? -19.087 1.574 9.647 1.00 90.81 205 LEU A C 1
ATOM 1736 O O . LEU A 1 205 ? -19.044 0.472 10.191 1.00 90.81 205 LEU A O 1
ATOM 1740 N N . GLU A 1 206 ? -20.247 2.084 9.243 1.00 88.81 206 GLU A N 1
ATOM 1741 C CA . GLU A 1 206 ? -21.532 1.380 9.387 1.00 88.81 206 GLU A CA 1
ATOM 1742 C C . GLU A 1 206 ? -21.725 0.275 8.353 1.00 88.81 206 GLU A C 1
ATOM 1744 O O . GLU A 1 206 ? -22.236 -0.784 8.695 1.00 88.81 206 GLU A O 1
ATOM 1749 N N . ASN A 1 207 ? -21.212 0.463 7.139 1.00 87.81 207 ASN A N 1
ATOM 1750 C CA . ASN A 1 207 ? -21.468 -0.432 6.008 1.00 87.81 207 ASN A CA 1
ATOM 1751 C C . ASN A 1 207 ? -20.341 -1.452 5.744 1.00 87.81 207 ASN A C 1
ATOM 1753 O O . ASN A 1 207 ? -20.211 -1.938 4.623 1.00 87.81 207 ASN A O 1
ATOM 1757 N N . LEU A 1 208 ? -19.493 -1.745 6.736 1.00 91.12 208 LEU A N 1
ATOM 1758 C CA . LEU A 1 208 ? -18.298 -2.587 6.569 1.00 91.12 208 LEU A CA 1
ATOM 1759 C C . LEU A 1 208 ? -18.505 -4.004 7.100 1.00 91.12 208 LEU A C 1
ATOM 1761 O O . LEU A 1 208 ? -19.025 -4.187 8.200 1.00 91.12 208 LEU A O 1
ATOM 1765 N N . ASP A 1 209 ? -18.000 -5.002 6.368 1.00 91.25 209 ASP A N 1
ATOM 1766 C CA . ASP A 1 209 ? -17.979 -6.396 6.834 1.00 91.25 209 ASP A CA 1
ATOM 1767 C C . ASP A 1 209 ? -16.670 -6.698 7.603 1.00 91.25 209 ASP A C 1
ATOM 1769 O O . ASP A 1 209 ? -15.604 -6.803 6.979 1.00 91.25 209 ASP A O 1
ATOM 1773 N N . PRO A 1 210 ? -16.711 -6.914 8.937 1.00 87.12 210 PRO A N 1
ATOM 1774 C CA . PRO A 1 210 ? -15.517 -7.137 9.760 1.00 87.12 210 PRO A CA 1
ATOM 1775 C C . PRO A 1 210 ? -14.739 -8.411 9.397 1.00 87.12 210 PRO A C 1
ATOM 1777 O O . PRO A 1 210 ? -13.568 -8.547 9.759 1.00 87.12 210 PRO A O 1
ATOM 1780 N N . LYS A 1 211 ? -15.359 -9.371 8.693 1.00 87.25 211 LYS A N 1
ATOM 1781 C CA . LYS A 1 211 ? -14.697 -10.631 8.315 1.00 87.25 211 LYS A CA 1
ATOM 1782 C C . LYS A 1 211 ? -13.795 -10.470 7.094 1.00 87.25 211 LYS A C 1
ATOM 1784 O O . LYS A 1 211 ? -12.754 -11.120 7.016 1.00 87.25 211 LYS A O 1
ATOM 1789 N N . LYS A 1 212 ? -14.194 -9.640 6.129 1.00 88.88 212 LYS A N 1
ATOM 1790 C CA . LYS A 1 212 ? -13.513 -9.499 4.828 1.00 88.88 212 LYS A CA 1
ATOM 1791 C C . LYS A 1 212 ? -12.733 -8.198 4.711 1.00 88.88 212 LYS A C 1
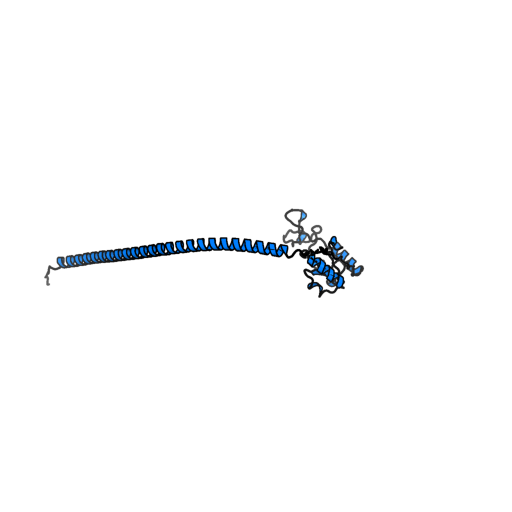ATOM 1793 O O . LYS A 1 212 ? -11.748 -8.135 3.969 1.00 88.88 212 LYS A O 1
ATOM 1798 N N . GLU A 1 213 ? -13.151 -7.166 5.427 1.00 92.69 213 GLU A N 1
ATOM 1799 C CA . GLU A 1 213 ? -12.672 -5.804 5.242 1.00 92.69 213 GLU A CA 1
ATOM 1800 C C . GLU A 1 213 ? -11.923 -5.311 6.477 1.00 92.69 213 GLU A C 1
ATOM 1802 O O . GLU A 1 213 ? -12.186 -5.709 7.609 1.00 92.69 213 GLU A O 1
ATOM 1807 N N . ALA A 1 214 ? -10.926 -4.467 6.239 1.00 93.62 214 ALA A N 1
ATOM 1808 C CA . ALA A 1 214 ? -10.153 -3.827 7.291 1.00 93.62 214 ALA A CA 1
ATOM 1809 C C . ALA A 1 214 ? -9.949 -2.359 6.953 1.00 93.62 214 ALA A C 1
ATOM 1811 O O . ALA A 1 214 ? -9.913 -1.961 5.786 1.00 93.62 214 ALA A O 1
ATOM 1812 N N . ILE A 1 215 ? -9.773 -1.553 7.987 1.00 94.94 215 ILE A N 1
ATOM 1813 C CA . ILE A 1 215 ? -9.784 -0.105 7.868 1.00 94.94 215 ILE A CA 1
ATOM 1814 C C . ILE A 1 215 ? -8.358 0.423 7.777 1.00 94.94 215 ILE A C 1
ATOM 1816 O O . ILE A 1 215 ? -7.464 0.034 8.533 1.00 94.94 215 ILE A O 1
ATOM 1820 N N . VAL A 1 216 ? -8.163 1.372 6.869 1.00 94.69 216 VAL A N 1
ATOM 1821 C CA . VAL A 1 216 ? -7.026 2.284 6.843 1.00 94.69 216 VAL A CA 1
ATOM 1822 C C . VAL A 1 216 ? -7.562 3.670 7.165 1.00 94.69 216 VAL A C 1
ATOM 1824 O O . VAL A 1 216 ? -8.284 4.269 6.374 1.00 94.69 216 VAL A O 1
ATOM 1827 N N . ILE A 1 217 ? -7.200 4.207 8.323 1.00 95.31 217 ILE A N 1
ATOM 1828 C CA . ILE A 1 217 ? -7.609 5.562 8.695 1.00 95.31 217 ILE A CA 1
ATOM 1829 C C . ILE A 1 217 ? -6.773 6.548 7.878 1.00 95.31 217 ILE A C 1
ATOM 1831 O O . ILE A 1 217 ? -5.539 6.477 7.909 1.00 95.31 217 ILE A O 1
ATOM 1835 N N . ALA A 1 218 ? -7.417 7.468 7.160 1.00 96.38 218 ALA A N 1
ATOM 1836 C CA . ALA A 1 218 ? -6.719 8.446 6.335 1.00 96.38 218 ALA A CA 1
ATOM 1837 C C . ALA A 1 218 ? -5.766 9.332 7.163 1.00 96.38 218 ALA A C 1
ATOM 1839 O O . ALA A 1 218 ? -6.024 9.656 8.324 1.00 96.38 218 ALA A O 1
ATOM 1840 N N . SER A 1 219 ? -4.654 9.757 6.554 1.00 94.38 219 SER A N 1
ATOM 1841 C CA . SER A 1 219 ? -3.637 10.589 7.220 1.00 94.38 219 SER A CA 1
ATOM 1842 C C . SER A 1 219 ? -4.162 11.964 7.643 1.00 94.38 219 SER A C 1
ATOM 1844 O O . SER A 1 219 ? -3.689 12.510 8.635 1.00 94.38 219 SER A O 1
ATOM 1846 N N . ALA A 1 220 ? -5.157 12.494 6.927 1.00 95.44 220 ALA A N 1
ATOM 1847 C CA . ALA A 1 220 ? -5.790 13.781 7.211 1.00 95.44 220 ALA A CA 1
ATOM 1848 C C . ALA A 1 220 ? -6.688 13.773 8.465 1.00 95.44 220 ALA A C 1
ATOM 1850 O O . ALA A 1 220 ? -7.098 14.833 8.936 1.00 95.44 220 ALA A O 1
ATOM 1851 N N . VAL A 1 221 ? -7.019 12.600 9.020 1.00 95.56 221 VAL A N 1
ATOM 1852 C CA . VAL A 1 221 ? -7.886 12.507 10.200 1.00 95.56 221 VAL A CA 1
ATOM 1853 C C . VAL A 1 221 ? -7.107 12.918 11.452 1.00 95.56 221 VAL A C 1
ATOM 1855 O O . VAL A 1 221 ? -6.127 12.280 11.849 1.00 95.56 221 VAL A O 1
ATOM 1858 N N . GLY A 1 222 ? -7.570 13.990 12.095 1.00 93.44 222 GLY A N 1
ATOM 1859 C CA . GLY A 1 222 ? -7.011 14.486 13.351 1.00 93.44 222 GLY A CA 1
ATOM 1860 C C . GLY A 1 222 ? -7.212 13.522 14.526 1.00 93.44 222 GLY A C 1
ATOM 1861 O O . GLY A 1 222 ? -8.090 12.661 14.503 1.00 93.44 222 GLY A O 1
ATOM 1862 N N . ARG A 1 223 ? -6.418 13.700 15.592 1.00 91.56 223 ARG A N 1
ATOM 1863 C CA . ARG A 1 223 ? -6.392 12.798 16.764 1.00 91.56 223 ARG A CA 1
ATOM 1864 C C . ARG A 1 223 ? -7.771 12.586 17.403 1.00 91.56 223 ARG A C 1
ATOM 1866 O O . ARG A 1 223 ? -8.115 11.459 17.717 1.00 91.56 223 ARG A O 1
ATOM 1873 N N . ARG A 1 224 ? -8.581 13.646 17.523 1.00 91.06 224 ARG A N 1
ATOM 1874 C CA . ARG A 1 224 ? -9.927 13.575 18.123 1.00 91.06 224 ARG A CA 1
ATOM 1875 C C . ARG A 1 224 ? -10.835 12.582 17.386 1.00 91.06 224 ARG A C 1
ATOM 1877 O O . ARG A 1 224 ? -11.219 11.578 17.961 1.00 91.06 224 ARG A O 1
ATOM 1884 N N . LYS A 1 225 ? -11.081 12.823 16.093 1.00 92.88 225 LYS A N 1
ATOM 1885 C CA . LYS A 1 225 ? -11.913 11.945 15.249 1.00 92.88 225 LYS A CA 1
ATOM 1886 C C . LYS A 1 225 ? -11.330 10.540 15.129 1.00 9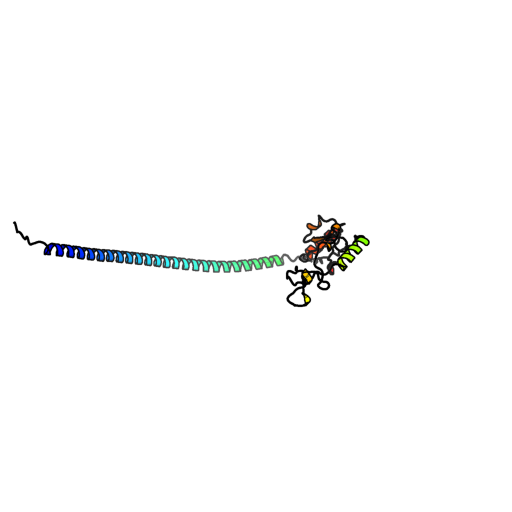2.88 225 LYS A C 1
ATOM 1888 O O . LYS A 1 225 ? -12.061 9.575 14.960 1.00 92.88 225 LYS A O 1
ATOM 1893 N N . ARG A 1 226 ? -10.003 10.429 15.185 1.00 93.88 226 ARG A N 1
ATOM 1894 C CA . ARG A 1 226 ? -9.311 9.146 15.128 1.00 93.88 226 ARG A CA 1
ATOM 1895 C C . ARG A 1 226 ? -9.602 8.284 16.356 1.00 93.88 226 ARG A C 1
ATOM 1897 O O . ARG A 1 226 ? -9.870 7.106 16.165 1.00 93.88 226 ARG A O 1
ATOM 1904 N N . ASN A 1 227 ? -9.619 8.859 17.559 1.00 92.56 227 ASN A N 1
ATOM 1905 C CA . ASN A 1 227 ? -10.036 8.136 18.764 1.00 92.56 227 ASN A CA 1
ATOM 1906 C C . ASN A 1 227 ? -11.492 7.666 18.646 1.00 92.56 227 ASN A C 1
ATOM 1908 O O . ASN A 1 227 ? -11.761 6.497 18.888 1.00 92.56 227 ASN A O 1
ATOM 1912 N N . ASP A 1 228 ? -12.397 8.529 18.169 1.00 93.56 228 ASP A N 1
ATOM 1913 C CA . ASP A 1 228 ? -13.809 8.163 17.967 1.00 93.56 228 ASP A CA 1
ATOM 1914 C C . ASP A 1 228 ? -13.962 6.986 16.979 1.00 93.56 228 ASP A C 1
ATOM 1916 O O . ASP A 1 228 ? -14.749 6.065 17.198 1.00 93.56 228 ASP A O 1
ATOM 1920 N N . ILE A 1 229 ? -13.172 6.985 15.897 1.00 94.12 229 ILE A N 1
ATOM 1921 C CA . ILE A 1 229 ? -13.125 5.888 14.919 1.00 94.12 229 ILE A CA 1
ATOM 1922 C C . ILE A 1 229 ? -12.589 4.602 15.554 1.00 94.12 229 ILE A C 1
ATOM 1924 O O . ILE A 1 229 ? -13.139 3.534 15.299 1.00 94.12 229 ILE A O 1
ATOM 1928 N N . ILE A 1 230 ? -11.529 4.684 16.366 1.00 93.31 230 ILE A N 1
ATOM 1929 C CA . ILE A 1 230 ? -10.947 3.519 17.049 1.00 93.31 230 ILE A CA 1
ATOM 1930 C C . ILE A 1 230 ? -11.963 2.902 18.013 1.00 93.31 230 ILE A C 1
ATOM 1932 O O . ILE A 1 230 ? -12.111 1.679 18.013 1.00 93.31 230 ILE A O 1
ATOM 1936 N N . ARG A 1 231 ? -12.713 3.726 18.754 1.00 92.50 231 ARG A N 1
ATOM 1937 C CA . ARG A 1 231 ? -13.776 3.267 19.656 1.00 92.50 231 ARG A CA 1
ATOM 1938 C C . ARG A 1 231 ? -14.798 2.407 18.949 1.00 92.50 231 ARG A C 1
ATOM 1940 O O . ARG A 1 231 ? -14.998 1.242 19.284 1.00 92.50 231 ARG A O 1
ATOM 1947 N N . ILE A 1 232 ? -15.376 2.969 17.899 1.00 93.38 232 ILE A N 1
ATOM 1948 C CA . ILE A 1 232 ? -16.464 2.337 17.158 1.00 93.38 232 ILE A CA 1
ATOM 1949 C C . ILE A 1 232 ? -15.947 1.135 16.360 1.00 93.38 232 ILE A C 1
ATOM 1951 O O . ILE A 1 232 ? -16.636 0.124 16.236 1.00 93.38 232 ILE A O 1
ATOM 1955 N N . ALA A 1 233 ? -14.710 1.190 15.860 1.00 92.62 233 ALA A N 1
ATOM 1956 C CA . ALA A 1 233 ? -14.070 0.041 15.224 1.00 92.62 233 ALA A CA 1
ATOM 1957 C C . ALA A 1 233 ? -13.839 -1.111 16.216 1.00 92.62 233 ALA A C 1
ATOM 1959 O O . ALA A 1 233 ? -14.059 -2.269 15.859 1.00 92.62 233 ALA A O 1
ATOM 1960 N N . ASN A 1 234 ? -13.441 -0.809 17.457 1.00 91.19 234 ASN A N 1
ATOM 1961 C CA . ASN A 1 234 ? -13.289 -1.802 18.517 1.00 91.19 234 ASN A CA 1
ATOM 1962 C C . ASN A 1 234 ? -14.638 -2.438 18.890 1.00 91.19 234 ASN A C 1
ATOM 1964 O O . ASN A 1 234 ? -14.707 -3.658 19.032 1.00 91.19 234 ASN A O 1
ATOM 1968 N N . GLU A 1 235 ? -15.703 -1.643 19.002 1.00 91.50 235 GLU A N 1
ATOM 1969 C CA . GLU A 1 235 ? -17.068 -2.130 19.259 1.00 91.50 235 GLU A CA 1
ATOM 1970 C C . GLU A 1 235 ? -17.555 -3.066 18.141 1.00 91.50 235 GLU A C 1
ATOM 1972 O O . GLU A 1 235 ? -18.031 -4.170 18.404 1.00 91.50 235 GLU A O 1
ATOM 1977 N N . LYS A 1 236 ? -17.343 -2.675 16.878 1.00 89.94 236 LYS A N 1
ATOM 1978 C CA . LYS A 1 236 ? -17.714 -3.463 15.688 1.00 89.94 236 LYS A CA 1
ATOM 1979 C C . LYS A 1 236 ? -16.742 -4.603 15.360 1.00 89.94 236 LYS A C 1
ATOM 1981 O O . LYS A 1 236 ? -16.971 -5.348 14.409 1.00 89.94 236 LYS A O 1
ATOM 1986 N N . LYS A 1 237 ? -15.662 -4.758 16.135 1.00 90.50 237 LYS A N 1
ATOM 1987 C CA . LYS A 1 237 ? -14.606 -5.770 15.947 1.00 90.50 237 LYS A CA 1
ATOM 1988 C C . LYS A 1 237 ? -13.930 -5.707 14.568 1.00 90.50 237 LYS A C 1
ATOM 1990 O O . LYS A 1 237 ? -13.527 -6.734 14.021 1.00 90.50 237 LYS A O 1
ATOM 1995 N N . ILE A 1 238 ? -13.796 -4.507 14.002 1.00 92.06 238 ILE A N 1
ATOM 1996 C CA . ILE A 1 238 ? -13.145 -4.295 12.703 1.00 92.06 238 ILE A CA 1
ATOM 1997 C C . ILE A 1 238 ? -11.641 -4.082 12.911 1.00 92.06 238 ILE A C 1
ATOM 1999 O O . ILE A 1 238 ? -11.215 -3.337 13.792 1.00 92.06 238 ILE A O 1
ATOM 2003 N N . ALA A 1 239 ? -10.815 -4.719 12.078 1.00 91.62 239 ALA A N 1
ATOM 2004 C CA . ALA A 1 239 ? -9.363 -4.592 12.164 1.00 91.62 239 ALA A CA 1
ATOM 2005 C C . ALA A 1 239 ? -8.854 -3.264 11.572 1.00 91.62 239 ALA A C 1
ATOM 2007 O O . ALA A 1 239 ? -9.219 -2.887 10.456 1.00 91.62 239 ALA A O 1
ATOM 2008 N N . ILE A 1 240 ? -7.933 -2.600 12.277 1.00 92.94 240 ILE A N 1
ATOM 2009 C CA . ILE A 1 240 ? -7.233 -1.394 11.800 1.00 92.94 240 ILE A CA 1
ATOM 2010 C C . ILE A 1 240 ? -5.829 -1.774 11.312 1.00 92.94 240 ILE A C 1
ATOM 2012 O O . ILE A 1 240 ? -5.080 -2.467 12.000 1.00 92.94 240 ILE A O 1
ATOM 2016 N N . LEU A 1 241 ? -5.454 -1.319 10.112 1.00 92.06 241 LEU A N 1
ATOM 2017 C CA . LEU A 1 241 ? -4.184 -1.682 9.465 1.00 92.06 241 LEU A CA 1
ATOM 2018 C C . LEU A 1 241 ? -3.029 -0.721 9.763 1.00 92.06 241 LEU A C 1
ATOM 2020 O O . LEU A 1 241 ? -1.870 -1.108 9.624 1.00 92.06 241 LEU A O 1
ATOM 2024 N N . ASN A 1 242 ? -3.319 0.525 10.137 1.00 92.62 242 ASN A N 1
ATOM 2025 C CA . ASN A 1 242 ? -2.312 1.565 10.356 1.00 92.62 242 ASN A CA 1
ATOM 2026 C C . ASN A 1 242 ? -2.359 2.145 11.785 1.00 92.62 242 ASN A C 1
ATOM 2028 O O . ASN A 1 242 ? -2.692 3.325 11.934 1.00 92.62 242 ASN A O 1
ATOM 2032 N N . PRO A 1 243 ? -2.033 1.359 12.831 1.00 89.69 243 PRO A N 1
ATOM 2033 C CA . PRO A 1 243 ? -1.948 1.869 14.200 1.00 89.69 243 PRO A CA 1
ATOM 2034 C C . PRO A 1 243 ? -0.818 2.902 14.340 1.00 89.69 243 PRO A C 1
ATOM 2036 O O . PRO A 1 243 ? 0.255 2.737 13.751 1.00 89.69 243 PRO A O 1
ATOM 2039 N N . LYS A 1 244 ? -1.035 3.964 15.128 1.00 89.00 244 LYS A N 1
ATOM 2040 C CA . LYS A 1 244 ? 0.054 4.846 15.589 1.00 89.00 244 LYS A CA 1
ATOM 2041 C C . LYS A 1 244 ? 0.667 4.292 16.873 1.00 89.00 244 LYS A C 1
ATOM 2043 O O . LYS A 1 244 ? 0.034 3.511 17.571 1.00 89.00 244 LYS A O 1
ATOM 2048 N N . LEU A 1 245 ? 1.881 4.732 17.210 1.00 85.31 245 LEU A N 1
ATOM 2049 C CA . LEU A 1 245 ? 2.593 4.273 18.410 1.00 85.31 245 LEU A CA 1
ATOM 2050 C C . LEU A 1 245 ? 1.776 4.464 19.701 1.00 85.31 245 LEU A C 1
ATOM 2052 O O . LEU A 1 245 ? 1.781 3.586 20.549 1.00 85.31 245 LEU A O 1
ATOM 2056 N N . SER A 1 246 ? 1.034 5.569 19.814 1.00 82.88 246 SER A N 1
ATOM 2057 C CA . SER A 1 246 ? 0.174 5.874 20.966 1.00 82.88 246 SER A CA 1
ATOM 2058 C C . SER A 1 246 ? -1.105 5.033 21.050 1.00 82.88 246 SER A C 1
ATOM 2060 O O . SER A 1 246 ? -1.759 5.027 22.081 1.00 82.88 246 SER A O 1
ATOM 2062 N N . GLU A 1 247 ? -1.499 4.391 19.950 1.00 79.12 247 GLU A N 1
ATOM 2063 C CA . GLU A 1 247 ? -2.777 3.675 19.788 1.00 79.12 247 GLU A CA 1
ATOM 2064 C C . GLU A 1 247 ? -2.586 2.147 19.829 1.00 79.12 247 GLU A C 1
ATOM 2066 O O . GLU A 1 247 ? -3.547 1.400 19.640 1.00 79.12 247 GLU A O 1
ATOM 2071 N N . ARG A 1 248 ? -1.337 1.693 19.988 1.00 73.56 248 ARG A N 1
ATOM 2072 C CA . ARG A 1 248 ? -0.924 0.293 19.885 1.00 73.56 248 ARG A CA 1
ATOM 2073 C C . ARG A 1 248 ? -1.100 -0.473 21.193 1.00 73.56 248 ARG A C 1
ATOM 2075 O O . ARG A 1 248 ? -1.053 0.157 22.274 1.00 73.56 248 ARG A O 1
#

Radius of gyration: 50.32 Å; chains: 1; bounding box: 50×120×142 Å

Foldseek 3Di:
DDDDDDDDDDDPVVVVVVVVVVVVVVVVVVVVVVVVVVVVVVVVVVVVVVVVVVVVVVVVVVVVVVVVVVVVVVVVVVVVVVVVVVVVVVVVVVVVVPPPDPPPPPPPPPQAAQPFALAQPDDPVLLVVVVVLVVPDDQQADFCLVVDVVRHRDHDQDDDPPPCVNVPPPPRDHHDDPVSDDPPQPPCADSSQAREDEDDAQVVVPPDDQVRHAYEYDPPHDSVRVSVNSVVCVVVSHHYDDDDPSRD